Protein AF-A0AA88YT07-F1 (afdb_monomer_lite)

pLDDT: mean 89.61, std 7.89, range [38.16, 96.19]

Sequence (263 aa):
THQDIKTLNPKLTHQDIKILNPKLTHQDIKTLNPKLTHQDIKTLNPKQTHQDIKTLNPKLTHQDIKTVNPKQTHHDIKTLNPKQTHQDIKTLNPRLTHQDIKSLNPLLTHQDIKSPNPLLTHQDIKSLNPLLTHQDIKSLNPRLTHQDIKTLNPRLTHQDIKSLNPRLTHQDIKSLNPLLTHQDIKTLNPRLTHQDIKTLNPRLTHQDIKTLNPRLTHQDIKTLNPRLTHQDIKTLNLRLTHQDIKTLNPKLTHQDIKTLNPY

Organism: Pinctada imbricata (NCBI:txid66713)

Secondary structure (DSSP, 8-state):
----BS-B--EEEEEEEEEE--EEEE-SEEEE--EEEEEEEEEE--EEEE-SEEEE--EEEE-SEEEE--EEEE-S-SEE--EEEE-S-SEE--EEEE-S-SEE--EEEE-S-SEE--EEEE-S-S-B--EEEE-S-S-B--EEEE-SEEEE--EEEE-SBS-B--EEEEEEEEEE--EEEEEEES-B--EEEEEEES-B--EEEEEEES-B--EEEEEEES-B--EEEEEEES-B--EEEEEEES-B--EEEEEEES-B---

Radius of gyration: 19.68 Å; chains: 1; bounding box: 48×34×58 Å

Structure (mmCIF, N/CA/C/O backbone):
data_AF-A0AA88YT07-F1
#
_entry.id   AF-A0AA88YT07-F1
#
loop_
_atom_site.group_PDB
_atom_site.id
_atom_site.type_symbol
_atom_site.label_atom_id
_atom_site.label_alt_id
_atom_site.label_comp_id
_atom_site.label_asym_id
_atom_site.label_entity_id
_atom_site.label_seq_id
_atom_site.pdbx_PDB_ins_code
_atom_site.Cartn_x
_atom_site.Cartn_y
_atom_site.Cartn_z
_atom_site.occupancy
_atom_site.B_iso_or_equiv
_atom_site.auth_seq_id
_atom_site.auth_comp_id
_atom_site.auth_asym_id
_atom_site.auth_atom_id
_atom_site.pdbx_PDB_model_num
ATOM 1 N N . THR A 1 1 ? -12.103 19.548 29.734 1.00 38.16 1 THR A N 1
ATOM 2 C CA . THR A 1 1 ? -11.360 18.832 30.790 1.00 38.16 1 THR A CA 1
ATOM 3 C C . THR A 1 1 ? -10.326 17.955 30.107 1.00 38.16 1 THR A C 1
ATOM 5 O O . THR A 1 1 ? -10.707 16.967 29.494 1.00 38.16 1 THR A O 1
ATOM 8 N N . HIS A 1 2 ? -9.049 18.363 30.103 1.00 47.78 2 HIS A N 1
ATOM 9 C CA . HIS A 1 2 ? -7.954 17.553 29.546 1.00 47.78 2 HIS A CA 1
ATOM 10 C C . HIS A 1 2 ? -7.847 16.258 30.355 1.00 47.78 2 HIS A C 1
ATOM 12 O O . HIS A 1 2 ? -7.575 16.288 31.555 1.00 47.78 2 HIS A O 1
ATOM 18 N N . GLN A 1 3 ? -8.140 15.127 29.719 1.00 57.62 3 GLN A N 1
ATOM 19 C CA . GLN A 1 3 ? -7.876 13.813 30.287 1.00 57.62 3 GLN A CA 1
ATOM 20 C C . GLN A 1 3 ? -6.484 13.380 29.834 1.00 57.62 3 GLN A C 1
ATOM 22 O O . GLN A 1 3 ? -6.356 12.618 28.880 1.00 57.62 3 GLN A O 1
ATOM 27 N N . ASP A 1 4 ? -5.452 13.840 30.541 1.00 65.94 4 ASP A N 1
ATOM 28 C CA . ASP A 1 4 ? -4.104 13.286 30.408 1.00 65.94 4 ASP A CA 1
ATOM 29 C C . ASP A 1 4 ? -4.121 11.827 30.882 1.00 65.94 4 ASP A C 1
ATOM 31 O O . ASP A 1 4 ? -4.004 11.519 32.073 1.00 65.94 4 ASP A O 1
ATOM 35 N N . ILE A 1 5 ? -4.294 10.891 29.949 1.00 70.44 5 ILE A N 1
ATOM 36 C CA . ILE A 1 5 ? -4.318 9.460 30.252 1.00 70.44 5 ILE A CA 1
ATOM 37 C C . ILE A 1 5 ? -2.980 8.847 29.842 1.00 70.44 5 ILE A C 1
ATOM 39 O O . ILE A 1 5 ? -2.566 8.836 28.681 1.00 70.44 5 ILE A O 1
ATOM 43 N N . LYS A 1 6 ? -2.280 8.255 30.816 1.00 79.12 6 LYS A N 1
ATOM 44 C CA . LYS A 1 6 ? -0.971 7.632 30.570 1.00 79.12 6 LYS A CA 1
ATOM 45 C C . LYS A 1 6 ? -1.053 6.382 29.686 1.00 79.12 6 LYS A C 1
ATOM 47 O O . LYS A 1 6 ? -0.077 6.079 29.001 1.00 79.12 6 LYS A O 1
ATOM 52 N N . THR A 1 7 ? -2.145 5.617 29.685 1.00 84.38 7 THR A N 1
ATOM 53 C CA . THR A 1 7 ? -2.336 4.444 28.804 1.00 84.38 7 THR A CA 1
ATOM 54 C C . THR A 1 7 ? -3.819 4.078 28.701 1.00 84.38 7 THR A C 1
ATOM 56 O O . THR A 1 7 ? -4.505 4.082 29.717 1.00 84.38 7 THR A O 1
ATOM 59 N N . LEU A 1 8 ? -4.304 3.711 27.509 1.00 86.88 8 LEU A N 1
ATOM 60 C CA . LEU A 1 8 ? -5.679 3.240 27.290 1.00 86.88 8 LEU A CA 1
ATOM 61 C C . LEU A 1 8 ? -5.716 2.027 26.334 1.00 86.88 8 LEU A C 1
ATOM 63 O O . LEU A 1 8 ? -5.060 2.029 25.295 1.00 86.88 8 LEU A O 1
ATOM 67 N N . ASN A 1 9 ? -6.502 0.995 26.665 1.00 87.69 9 ASN A N 1
ATOM 68 C CA . ASN A 1 9 ? -6.583 -0.268 25.909 1.00 87.69 9 ASN A CA 1
ATOM 69 C C . ASN A 1 9 ? -8.048 -0.727 25.716 1.00 87.69 9 ASN A C 1
ATOM 71 O O . ASN A 1 9 ? -8.498 -1.641 26.411 1.00 87.69 9 ASN A O 1
ATOM 75 N N . PRO A 1 10 ? -8.828 -0.116 24.807 1.00 84.94 10 PRO A N 1
ATOM 76 C CA . PRO A 1 10 ? -10.218 -0.508 24.601 1.00 84.94 10 PRO A CA 1
ATOM 77 C C . PRO A 1 10 ? -10.309 -1.810 23.787 1.00 84.94 10 PRO A C 1
ATOM 79 O O . PRO A 1 10 ? -9.630 -1.974 22.768 1.00 84.94 10 PRO A O 1
ATOM 82 N N . LYS A 1 11 ? -11.181 -2.729 24.215 1.00 90.19 11 LYS A N 1
ATOM 83 C CA . LYS A 1 11 ? -11.467 -4.001 23.535 1.00 90.19 11 LYS A CA 1
ATOM 84 C C . LYS A 1 11 ? -12.962 -4.088 23.228 1.00 90.19 11 LYS A C 1
ATOM 86 O O . LYS A 1 11 ? -13.771 -3.952 24.136 1.00 90.19 11 LYS A O 1
ATOM 91 N N . LEU A 1 12 ? -13.315 -4.343 21.970 1.00 87.94 12 LEU A N 1
ATOM 92 C CA . LEU A 1 12 ? -14.691 -4.616 21.537 1.00 87.94 12 LEU A CA 1
ATOM 93 C C . LEU A 1 12 ? -14.728 -5.948 20.783 1.00 87.94 12 LEU A C 1
ATOM 95 O O . LEU A 1 12 ? -13.835 -6.254 19.985 1.00 87.94 12 LEU A O 1
ATOM 99 N N . THR A 1 13 ? -15.745 -6.758 21.055 1.00 89.12 13 THR A N 1
ATOM 100 C CA . THR A 1 13 ? -15.939 -8.075 20.439 1.00 89.12 13 THR A CA 1
ATOM 101 C C . THR A 1 13 ? -17.428 -8.298 20.223 1.00 89.12 13 THR A C 1
ATOM 103 O O . THR A 1 13 ? -18.215 -8.041 21.128 1.00 89.12 13 THR A O 1
ATOM 106 N N . HIS A 1 14 ? -17.798 -8.732 19.021 1.00 83.81 14 HIS A N 1
ATOM 107 C CA . HIS A 1 14 ? -19.182 -9.005 18.641 1.00 83.81 14 HIS A CA 1
ATOM 108 C C . HIS A 1 14 ? -19.254 -10.207 17.691 1.00 83.81 14 HIS A C 1
ATOM 110 O O . HIS A 1 14 ? -18.337 -10.394 16.888 1.00 83.81 14 HIS A O 1
ATOM 116 N N . GLN A 1 15 ? -20.361 -10.945 17.755 1.00 84.94 15 GLN A N 1
ATOM 117 C CA . GLN A 1 15 ? -20.750 -12.028 16.847 1.00 84.94 15 GLN A CA 1
ATOM 118 C C . GLN A 1 15 ? -22.154 -11.708 16.315 1.00 84.94 15 GLN A C 1
ATOM 120 O O . GLN A 1 15 ? -22.967 -11.185 17.078 1.00 84.94 15 GLN A O 1
ATOM 125 N N . ASP A 1 16 ? -22.393 -11.937 15.023 1.00 87.88 16 ASP A N 1
ATOM 126 C CA . ASP A 1 16 ? -23.697 -11.816 14.352 1.00 87.88 16 ASP A CA 1
ATOM 127 C C . ASP A 1 16 ? -24.410 -10.459 14.512 1.00 87.88 16 ASP A C 1
ATOM 129 O O . ASP A 1 16 ? -25.305 -10.274 15.340 1.00 87.88 16 ASP A O 1
ATOM 133 N N . ILE A 1 17 ? -24.068 -9.471 13.674 1.00 86.44 17 ILE A N 1
ATOM 134 C CA . ILE A 1 17 ? -24.741 -8.155 13.686 1.00 86.44 17 ILE A CA 1
ATOM 135 C C . ILE A 1 17 ? -25.068 -7.669 12.272 1.00 86.44 17 ILE A C 1
ATOM 137 O O . ILE A 1 17 ? -24.245 -7.650 11.358 1.00 86.44 17 ILE A O 1
ATOM 141 N N . LYS A 1 18 ? -26.278 -7.132 12.081 1.00 90.75 18 LYS A N 1
ATOM 142 C CA . LYS A 1 18 ? -26.672 -6.524 10.799 1.00 90.75 18 LYS A CA 1
ATOM 143 C C . LYS A 1 18 ? -25.891 -5.236 10.483 1.00 90.75 18 LYS A C 1
ATOM 145 O O . LYS A 1 18 ? -25.460 -5.049 9.348 1.00 90.75 18 LYS A O 1
ATOM 150 N N . ILE A 1 19 ? -25.730 -4.318 11.437 1.00 92.56 19 ILE A N 1
ATOM 151 C CA . ILE A 1 19 ? -24.986 -3.058 11.257 1.00 92.56 19 ILE A CA 1
ATOM 152 C C . ILE A 1 19 ? -24.246 -2.701 12.549 1.00 92.56 19 ILE A C 1
ATOM 154 O O . ILE A 1 19 ? -24.858 -2.694 13.612 1.00 92.56 19 ILE A O 1
ATOM 158 N N . LEU A 1 20 ? -22.967 -2.327 12.452 1.00 91.00 20 LEU A N 1
ATOM 159 C CA . LEU A 1 20 ? -22.172 -1.851 13.587 1.00 91.00 20 LEU A CA 1
ATOM 160 C C . LEU A 1 20 ? -21.341 -0.607 13.218 1.00 91.00 20 LEU A C 1
ATOM 162 O O . LEU A 1 20 ? -20.641 -0.591 12.205 1.00 91.00 20 LEU A O 1
ATOM 166 N N . ASN A 1 21 ? -21.390 0.433 14.061 1.00 91.56 21 ASN A N 1
ATOM 167 C CA . ASN A 1 21 ? -20.734 1.730 13.828 1.00 91.56 21 ASN A CA 1
ATOM 168 C C . ASN A 1 21 ? -19.990 2.227 15.090 1.00 91.56 21 ASN A C 1
ATOM 170 O O . ASN A 1 21 ? -20.463 3.149 15.758 1.00 91.56 21 ASN A O 1
ATOM 174 N N . PRO A 1 22 ? -18.842 1.635 15.466 1.00 88.50 22 PRO A N 1
ATOM 175 C CA . PRO A 1 22 ? -18.117 2.061 16.657 1.00 88.50 22 PRO A CA 1
ATOM 176 C C . PRO A 1 22 ? -17.395 3.393 16.402 1.00 88.50 22 PRO A C 1
ATOM 178 O O . PRO A 1 22 ? -16.798 3.601 15.340 1.00 88.50 22 PRO A O 1
ATOM 181 N N . LYS A 1 23 ? -17.413 4.287 17.395 1.00 90.94 23 LYS A N 1
ATOM 182 C CA . LYS A 1 23 ? -16.709 5.576 17.366 1.00 90.94 23 LYS A CA 1
ATOM 183 C C . LYS A 1 23 ? -15.757 5.672 18.554 1.00 90.94 23 LYS A C 1
ATOM 185 O O . LYS A 1 23 ? -16.181 5.493 19.689 1.00 90.94 23 LYS A O 1
ATOM 190 N N . LEU A 1 24 ? -14.489 5.980 18.287 1.00 87.62 24 LEU A N 1
ATOM 191 C CA . LEU A 1 24 ? -13.476 6.267 19.308 1.00 87.62 24 LEU A CA 1
ATOM 192 C C . LEU A 1 24 ? -12.867 7.647 19.053 1.00 87.62 24 LEU A C 1
ATOM 194 O O . LEU A 1 24 ? -12.568 8.004 17.908 1.00 87.62 24 LEU A O 1
ATOM 198 N N . THR A 1 25 ? -12.700 8.435 20.111 1.00 89.75 25 THR A N 1
ATOM 199 C CA . THR A 1 25 ? -12.088 9.768 20.058 1.00 89.75 25 THR A CA 1
ATOM 200 C C . THR A 1 25 ? -11.271 9.983 21.322 1.00 89.75 25 THR A C 1
ATOM 202 O O . THR A 1 25 ? -11.789 9.783 22.417 1.00 89.75 25 THR A O 1
ATOM 205 N N . HIS A 1 26 ? -10.000 10.351 21.158 1.00 85.94 26 HIS A N 1
ATOM 206 C CA . HIS A 1 26 ? -9.066 10.596 22.258 1.00 85.94 26 HIS A CA 1
ATOM 207 C C . HIS A 1 26 ? -8.147 11.778 21.931 1.00 85.94 26 HIS A C 1
ATOM 209 O O . HIS A 1 26 ? -7.823 11.988 20.759 1.00 85.94 26 HIS A O 1
ATOM 215 N N . GLN A 1 27 ? -7.711 12.482 22.973 1.00 85.88 27 GLN A N 1
ATOM 216 C CA . GLN A 1 27 ? -6.721 13.562 22.955 1.00 85.88 27 GLN A CA 1
ATOM 217 C C . GLN A 1 27 ? -5.656 13.245 24.013 1.00 85.88 27 GLN A C 1
ATOM 219 O O . GLN A 1 27 ? -5.998 12.620 25.018 1.00 85.88 27 GLN A O 1
ATOM 224 N N . ASP A 1 28 ? -4.401 13.616 23.760 1.00 89.62 28 ASP A N 1
ATOM 225 C CA . ASP A 1 28 ? -3.288 13.574 24.721 1.00 89.62 28 ASP A CA 1
ATOM 226 C C . ASP A 1 28 ? -3.082 12.222 25.434 1.00 89.62 28 ASP A C 1
ATOM 228 O O . ASP A 1 28 ? -3.343 12.051 26.627 1.00 89.62 28 ASP A O 1
ATOM 232 N N . ILE A 1 29 ? -2.572 11.215 24.712 1.00 88.81 29 ILE A N 1
ATOM 233 C CA . ILE A 1 29 ? -2.331 9.875 25.281 1.00 88.81 29 ILE A CA 1
ATOM 234 C C . ILE A 1 29 ? -0.884 9.439 25.066 1.00 88.81 29 ILE A C 1
ATOM 236 O O . ILE A 1 29 ? -0.355 9.419 23.955 1.00 88.81 29 ILE A O 1
ATOM 240 N N . LYS A 1 30 ? -0.223 8.928 26.108 1.00 91.44 30 LYS A N 1
ATOM 241 C CA . LYS A 1 30 ? 1.130 8.365 25.927 1.00 91.44 30 LYS A CA 1
ATOM 242 C C . LYS A 1 30 ? 1.111 7.043 25.138 1.00 91.44 30 LYS A C 1
ATOM 244 O O . LYS A 1 30 ? 1.968 6.840 24.278 1.00 91.44 30 LYS A O 1
ATOM 249 N N . THR A 1 31 ? 0.165 6.142 25.409 1.00 93.12 31 THR A N 1
ATOM 250 C CA . THR A 1 31 ? 0.020 4.869 24.671 1.00 93.12 31 THR A CA 1
ATOM 251 C C . THR A 1 31 ? -1.442 4.458 24.507 1.00 93.12 31 THR A C 1
ATOM 253 O O . THR A 1 31 ? -2.183 4.434 25.488 1.00 93.12 31 THR A O 1
ATOM 256 N N . LEU A 1 32 ? -1.840 4.058 23.297 1.00 92.62 32 LEU A N 1
ATOM 257 C CA . LEU A 1 32 ? -3.194 3.601 22.988 1.00 92.62 32 LEU A CA 1
ATOM 258 C C . LEU A 1 32 ? -3.182 2.334 22.115 1.00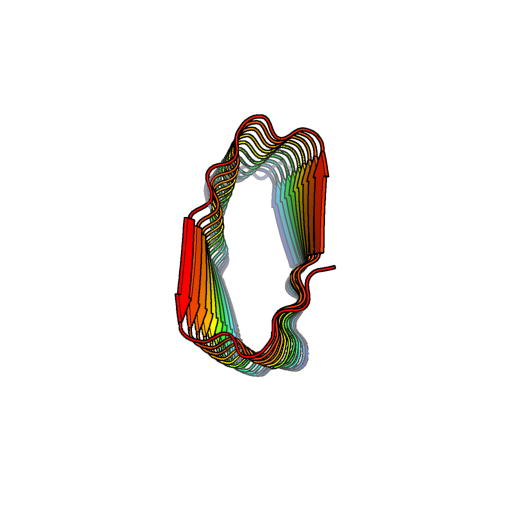 92.62 32 LEU A C 1
ATOM 260 O O . LEU A 1 32 ? -2.598 2.326 21.032 1.00 92.62 32 LEU A O 1
ATOM 264 N N . ASN A 1 33 ? -3.847 1.263 22.565 1.00 93.06 33 ASN A N 1
ATOM 265 C CA . ASN A 1 33 ? -3.902 -0.016 21.837 1.00 93.06 33 ASN A CA 1
ATOM 266 C C . ASN A 1 33 ? -5.349 -0.530 21.696 1.00 93.06 33 ASN A C 1
ATOM 268 O O . ASN A 1 33 ? -5.778 -1.392 22.468 1.00 93.06 33 ASN A O 1
ATOM 272 N N . PRO A 1 34 ? -6.136 -0.015 20.734 1.00 90.75 34 PRO A N 1
ATOM 273 C CA . PRO A 1 34 ? -7.497 -0.480 20.526 1.00 90.75 34 PRO A CA 1
ATOM 274 C C . PRO A 1 34 ? -7.502 -1.836 19.814 1.00 90.75 34 PRO A C 1
ATOM 276 O O . PRO A 1 34 ? -6.775 -2.043 18.839 1.00 90.75 34 PRO A O 1
ATOM 279 N N . LYS A 1 35 ? -8.361 -2.748 20.273 1.00 92.31 35 LYS A N 1
ATOM 280 C CA . LYS A 1 35 ? -8.599 -4.047 19.634 1.00 92.31 35 LYS A CA 1
ATOM 281 C C . LYS A 1 35 ? -10.076 -4.197 19.281 1.00 92.31 35 LYS A C 1
ATOM 283 O O . LYS A 1 35 ? -10.918 -4.213 20.177 1.00 92.31 35 LYS A O 1
ATOM 288 N N . LEU A 1 36 ? -10.375 -4.352 17.992 1.00 89.94 36 LEU A N 1
ATOM 289 C CA . LEU A 1 36 ? -11.715 -4.689 17.503 1.00 89.94 36 LEU A CA 1
ATOM 290 C C . LEU A 1 36 ? -11.688 -6.062 16.828 1.00 89.94 36 LEU A C 1
ATOM 292 O O . LEU A 1 36 ? -10.794 -6.353 16.027 1.00 89.94 36 LEU A O 1
ATOM 296 N N . THR A 1 37 ? -12.664 -6.905 17.151 1.00 92.38 37 THR A N 1
ATOM 297 C CA . THR A 1 37 ? -12.849 -8.215 16.516 1.00 92.38 37 THR A CA 1
ATOM 298 C C . THR A 1 37 ? -14.327 -8.435 16.226 1.00 92.38 37 THR A C 1
ATOM 300 O O . THR A 1 37 ? -15.159 -8.233 17.111 1.00 92.38 37 THR A O 1
ATOM 303 N N . HIS A 1 38 ? -14.640 -8.815 14.986 1.00 89.81 38 HIS A N 1
ATOM 304 C CA . HIS A 1 38 ? -16.010 -9.042 14.530 1.00 89.81 38 HIS A CA 1
ATOM 305 C C . HIS A 1 38 ? -16.096 -10.263 13.614 1.00 89.81 38 HIS A C 1
ATOM 307 O O . HIS A 1 38 ? -15.189 -10.477 12.805 1.00 89.81 38 HIS A O 1
ATOM 313 N N . GLN A 1 39 ? -17.210 -10.981 13.725 1.00 91.75 39 GLN A N 1
ATOM 314 C CA . GLN A 1 39 ? -17.613 -12.105 12.878 1.00 91.75 39 GLN A CA 1
ATOM 315 C C . GLN A 1 39 ? -19.044 -11.859 12.388 1.00 91.75 39 GLN A C 1
ATOM 317 O O . GLN A 1 39 ? -19.827 -11.234 13.111 1.00 91.75 39 GLN A O 1
ATOM 322 N N . ASP A 1 40 ? -19.344 -12.294 11.166 1.00 93.31 40 ASP A N 1
ATOM 323 C CA . ASP A 1 40 ? -20.699 -12.356 10.607 1.00 93.31 40 ASP A CA 1
ATOM 324 C C . ASP A 1 40 ? -21.456 -11.020 10.653 1.00 93.31 40 ASP A C 1
ATOM 326 O O . ASP A 1 40 ? -22.480 -10.830 11.319 1.00 93.31 40 ASP A O 1
ATOM 330 N N . ILE A 1 41 ? -20.924 -10.031 9.928 1.00 90.94 41 ILE A N 1
ATOM 331 C CA . ILE A 1 41 ? -21.488 -8.677 9.895 1.00 90.94 41 ILE A CA 1
ATOM 332 C C . ILE A 1 41 ? -21.988 -8.331 8.494 1.00 90.94 41 ILE A C 1
ATOM 334 O O . ILE A 1 41 ? -21.289 -8.485 7.494 1.00 90.94 41 ILE A O 1
ATOM 338 N N . LYS A 1 42 ? -23.180 -7.739 8.368 1.00 93.81 42 LYS A N 1
ATOM 339 C CA . LYS A 1 42 ? -23.600 -7.221 7.049 1.00 93.81 42 LYS A CA 1
ATOM 340 C C . LYS A 1 42 ? -22.910 -5.892 6.712 1.00 93.81 42 LYS A C 1
ATOM 342 O O . LYS A 1 42 ? -22.423 -5.733 5.593 1.00 93.81 42 LYS A O 1
ATOM 347 N N . THR A 1 43 ? -22.832 -4.951 7.652 1.00 94.88 43 THR A N 1
ATOM 348 C CA . THR A 1 43 ? -22.144 -3.664 7.441 1.00 94.88 43 THR A CA 1
ATOM 349 C C . THR A 1 43 ? -21.381 -3.202 8.681 1.00 94.88 43 THR A C 1
ATOM 351 O O . THR A 1 43 ? -21.956 -3.121 9.765 1.00 94.88 43 THR A O 1
ATOM 354 N N . LEU A 1 44 ? -20.116 -2.811 8.503 1.00 92.75 44 LEU A N 1
ATOM 355 C CA . LEU A 1 44 ? -1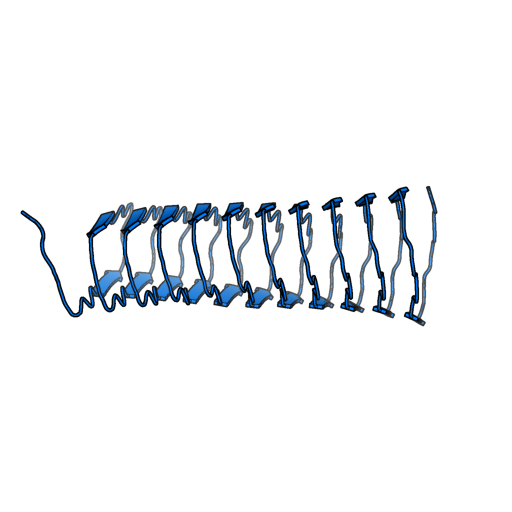9.245 -2.308 9.565 1.00 92.75 44 LEU A CA 1
ATOM 356 C C . LEU A 1 44 ? -18.546 -0.995 9.163 1.00 92.75 44 LEU A C 1
ATOM 358 O O . LEU A 1 44 ? -17.786 -0.967 8.193 1.00 92.75 44 LEU A O 1
ATOM 362 N N . ASN A 1 45 ? -18.755 0.084 9.931 1.00 93.25 45 ASN A N 1
ATOM 363 C CA . ASN A 1 45 ? -18.149 1.401 9.664 1.00 93.25 45 ASN A CA 1
ATOM 364 C C . ASN A 1 45 ? -17.475 2.001 10.917 1.00 93.25 45 ASN A C 1
ATOM 366 O O . ASN A 1 45 ? -18.027 2.903 11.553 1.00 93.25 45 ASN A O 1
ATOM 370 N N . PRO A 1 46 ? -16.287 1.517 11.318 1.00 90.31 46 PRO A N 1
ATOM 371 C CA . PRO A 1 46 ? -15.588 2.051 12.473 1.00 90.31 46 PRO A CA 1
ATOM 372 C C . PRO A 1 46 ? -15.000 3.424 12.146 1.00 90.31 46 PRO A C 1
ATOM 374 O O . PRO A 1 46 ? -14.392 3.625 11.091 1.00 90.31 46 PRO A O 1
ATOM 377 N N . LYS A 1 47 ? -15.148 4.363 13.083 1.00 92.69 47 LYS A N 1
ATOM 378 C CA . LYS A 1 47 ? -14.532 5.688 13.014 1.00 92.69 47 LYS A CA 1
ATOM 379 C C . LYS A 1 47 ? -13.594 5.892 14.196 1.00 92.69 47 LYS A C 1
ATOM 381 O O . LYS A 1 47 ? -14.007 5.778 15.348 1.00 92.69 47 LYS A O 1
ATOM 386 N N . GLN A 1 48 ? -12.343 6.223 13.905 1.00 90.94 48 GLN A N 1
ATOM 387 C CA . GLN A 1 48 ? -11.325 6.486 14.919 1.00 90.94 48 GLN A CA 1
ATOM 388 C C . GLN A 1 48 ? -10.646 7.825 14.649 1.00 90.94 48 GLN A C 1
ATOM 390 O O . GLN A 1 48 ? -10.262 8.120 13.514 1.00 90.94 48 GLN A O 1
ATOM 395 N N . THR A 1 49 ? -10.524 8.639 15.693 1.00 92.94 49 THR A N 1
ATOM 396 C CA . THR A 1 49 ? -9.841 9.932 15.637 1.00 92.94 49 THR A CA 1
ATOM 397 C C . THR A 1 49 ? -8.947 10.083 16.856 1.00 92.94 49 THR A C 1
ATOM 399 O O . THR A 1 49 ? -9.397 9.861 17.982 1.00 92.94 49 THR A O 1
ATOM 402 N N . HIS A 1 50 ? -7.682 10.422 16.620 1.00 91.44 50 HIS A N 1
ATOM 403 C CA . HIS A 1 50 ? -6.681 10.569 17.670 1.00 91.44 50 HIS A CA 1
ATOM 404 C C . HIS A 1 50 ? -5.782 11.772 17.395 1.00 91.44 50 HIS A C 1
ATOM 406 O O . HIS A 1 50 ? -5.436 12.020 16.238 1.00 91.44 50 HIS A O 1
ATOM 412 N N . GLN A 1 51 ? -5.394 12.458 18.463 1.00 91.75 51 GLN A N 1
ATOM 413 C CA . GLN A 1 51 ? -4.451 13.575 18.462 1.00 91.75 51 GLN A CA 1
ATOM 414 C C . GLN A 1 51 ? -3.440 13.366 19.590 1.00 91.75 51 GLN A C 1
ATOM 416 O O . GLN A 1 51 ? -3.778 12.726 20.592 1.00 91.75 51 GLN A O 1
ATOM 421 N N . ASP A 1 52 ? -2.216 13.851 19.394 1.00 92.81 52 ASP A N 1
ATOM 422 C CA . ASP A 1 52 ? -1.185 13.939 20.433 1.00 92.81 52 ASP A CA 1
ATOM 423 C C . ASP A 1 52 ? -0.884 12.597 21.116 1.00 92.81 52 ASP A C 1
ATOM 425 O O . ASP A 1 52 ? -0.850 12.454 22.344 1.00 92.81 52 ASP A O 1
ATOM 429 N N . ILE A 1 53 ? -0.674 11.555 20.299 1.00 92.00 53 ILE A N 1
ATOM 430 C CA . ILE A 1 53 ? -0.379 10.207 20.799 1.00 92.00 53 ILE A CA 1
ATOM 431 C C . ILE A 1 53 ? 1.094 9.865 20.603 1.00 92.00 53 ILE A C 1
ATOM 433 O O . ILE A 1 53 ? 1.602 9.773 19.485 1.00 92.00 53 ILE A O 1
ATOM 437 N N . LYS A 1 54 ? 1.803 9.511 21.678 1.00 93.75 54 LYS A N 1
ATOM 438 C CA . LYS A 1 54 ? 3.190 9.039 21.518 1.00 93.75 54 LYS A CA 1
ATOM 439 C C . LYS A 1 54 ? 3.252 7.667 20.830 1.00 93.75 54 LYS A C 1
ATOM 441 O O . LYS A 1 54 ? 4.133 7.442 20.004 1.00 93.75 54 LYS A O 1
ATOM 446 N N . THR A 1 55 ? 2.365 6.735 21.176 1.00 95.06 55 THR A N 1
ATOM 447 C CA . THR A 1 55 ? 2.317 5.400 20.549 1.00 95.06 55 THR A CA 1
ATOM 448 C C . THR A 1 55 ? 0.885 4.919 20.341 1.00 95.06 55 THR A C 1
ATOM 450 O O . THR A 1 55 ? 0.118 4.846 21.300 1.00 95.06 55 THR A O 1
ATOM 453 N N . LEU A 1 56 ? 0.549 4.524 19.113 1.00 94.25 56 LEU A N 1
ATOM 454 C CA . LEU A 1 56 ? -0.764 3.997 18.743 1.00 94.25 56 LEU A CA 1
ATOM 455 C C . LEU A 1 56 ? -0.625 2.685 17.952 1.00 94.25 56 LEU A C 1
ATOM 457 O O . LEU A 1 56 ? 0.012 2.653 16.901 1.00 94.25 56 LEU A O 1
ATOM 461 N N . ASN A 1 57 ? -1.228 1.597 18.440 1.00 94.69 57 ASN A N 1
ATOM 462 C CA . ASN A 1 57 ? -1.163 0.278 17.790 1.00 94.69 57 ASN A CA 1
ATOM 463 C C . ASN A 1 57 ? -2.562 -0.350 17.644 1.00 94.69 57 ASN A C 1
ATOM 465 O O . ASN A 1 57 ? -2.914 -1.264 18.395 1.00 94.69 57 ASN A O 1
ATOM 469 N N . PRO A 1 58 ? -3.402 0.133 16.712 1.00 92.38 58 PRO A N 1
ATOM 470 C CA . PRO A 1 58 ? -4.731 -0.420 16.525 1.00 92.38 58 PRO A CA 1
ATOM 471 C C . PRO A 1 58 ? -4.640 -1.805 15.888 1.00 92.38 58 PRO A C 1
ATOM 473 O O . PRO A 1 58 ? -3.924 -2.003 14.905 1.00 92.38 58 PRO A O 1
ATOM 476 N N . LYS A 1 59 ? -5.398 -2.758 16.431 1.00 93.12 59 LYS A N 1
ATOM 477 C CA . LYS A 1 59 ? -5.573 -4.090 15.854 1.00 93.12 59 LYS A CA 1
ATOM 478 C C . LYS A 1 59 ? -7.031 -4.299 15.464 1.00 93.12 59 LYS A C 1
ATOM 480 O O . LYS A 1 59 ? -7.909 -4.282 16.325 1.00 93.12 59 LYS A O 1
ATOM 485 N N . LEU A 1 60 ? -7.268 -4.528 14.178 1.00 90.81 60 LEU A N 1
ATOM 486 C CA . LEU A 1 60 ? -8.587 -4.817 13.623 1.00 90.81 60 LEU A CA 1
ATOM 487 C C . LEU A 1 60 ? -8.588 -6.206 12.986 1.00 90.81 60 LEU A C 1
ATOM 489 O O . LEU A 1 60 ? -7.698 -6.536 12.202 1.00 90.81 60 LEU A O 1
ATOM 493 N N . THR A 1 61 ? -9.578 -7.021 13.335 1.00 93.12 61 THR A N 1
ATOM 494 C CA . THR A 1 61 ? -9.766 -8.352 12.752 1.00 93.12 61 THR A CA 1
ATOM 495 C C . THR A 1 61 ? -11.231 -8.550 12.394 1.00 93.12 61 THR A C 1
ATOM 497 O O . THR A 1 61 ? -12.114 -8.292 13.215 1.00 93.12 61 THR A O 1
ATOM 500 N N . HIS A 1 62 ? -11.470 -8.979 11.159 1.00 91.69 62 HIS A N 1
ATOM 501 C CA . HIS A 1 62 ? -12.797 -9.103 10.571 1.00 91.69 62 HIS A CA 1
ATOM 502 C C . HIS A 1 62 ? -12.906 -10.401 9.773 1.00 91.69 62 HIS A C 1
ATOM 504 O O . HIS A 1 62 ? -12.018 -10.680 8.966 1.00 91.69 62 HIS A O 1
ATOM 510 N N . GLN A 1 63 ? -14.000 -11.127 9.974 1.00 92.94 63 GLN A N 1
ATOM 511 C CA . GLN A 1 63 ? -14.367 -12.329 9.223 1.00 92.94 63 GLN A CA 1
ATOM 512 C C . GLN A 1 63 ? -15.817 -12.209 8.756 1.00 92.94 63 GLN A C 1
ATOM 514 O O . GLN A 1 63 ? -16.625 -11.582 9.449 1.00 92.94 63 GLN A O 1
ATOM 519 N N . ASP A 1 64 ? -16.111 -12.752 7.576 1.00 93.94 64 ASP A N 1
ATOM 520 C CA . ASP A 1 64 ? -17.469 -12.905 7.046 1.00 93.94 64 ASP A CA 1
ATOM 521 C C . ASP A 1 64 ? -18.280 -11.600 7.036 1.00 93.94 64 ASP A C 1
ATOM 523 O O . ASP A 1 64 ? -19.435 -11.519 7.465 1.00 93.94 64 ASP A O 1
ATOM 527 N N . ILE A 1 65 ? -17.657 -10.516 6.549 1.00 91.88 65 ILE A N 1
ATOM 528 C CA . ILE A 1 65 ? -18.313 -9.205 6.457 1.00 91.88 65 ILE A CA 1
ATOM 529 C C . ILE A 1 65 ? -18.628 -8.835 5.014 1.00 91.88 65 ILE A C 1
ATOM 531 O O . ILE A 1 65 ? -17.752 -8.704 4.161 1.00 91.88 65 ILE A O 1
ATOM 535 N N . LYS A 1 66 ? -19.890 -8.506 4.731 1.00 93.94 66 LYS A N 1
ATOM 536 C CA . LYS A 1 66 ? -20.270 -8.061 3.381 1.00 93.94 66 LYS A CA 1
ATOM 537 C C . LYS A 1 66 ? -19.649 -6.703 3.019 1.00 93.94 66 LYS A C 1
ATOM 539 O O . LYS A 1 66 ? -19.157 -6.539 1.903 1.00 93.94 66 LYS A O 1
ATOM 544 N N . THR A 1 67 ? -19.660 -5.735 3.934 1.00 94.88 67 THR A N 1
ATOM 545 C CA . THR A 1 67 ? -19.107 -4.394 3.686 1.00 94.88 67 THR A CA 1
ATOM 546 C C . THR A 1 67 ? -18.358 -3.847 4.899 1.00 94.88 67 THR A C 1
ATOM 548 O O . THR A 1 67 ? -18.934 -3.737 5.982 1.00 94.88 67 THR A O 1
ATOM 551 N N . VAL A 1 68 ? -17.112 -3.411 4.691 1.00 92.88 68 VAL A N 1
ATOM 552 C CA . VAL A 1 68 ? -16.265 -2.770 5.711 1.00 92.88 68 VAL A CA 1
ATOM 553 C C . VAL A 1 68 ? -15.731 -1.429 5.195 1.00 92.88 68 VAL A C 1
ATOM 555 O O . VAL A 1 68 ? -15.037 -1.388 4.180 1.00 92.88 68 VAL A O 1
ATOM 558 N N . ASN A 1 69 ? -16.020 -0.329 5.898 1.00 93.62 69 ASN A N 1
ATOM 559 C CA . ASN A 1 69 ? -15.551 1.019 5.531 1.00 93.62 69 ASN A CA 1
ATOM 560 C C . ASN A 1 69 ? -14.938 1.758 6.739 1.00 93.62 69 ASN A C 1
ATOM 562 O O . ASN A 1 69 ? -15.552 2.680 7.285 1.00 93.62 69 ASN A O 1
ATOM 566 N N . PRO A 1 70 ? -13.745 1.360 7.208 1.00 91.19 70 PRO A N 1
ATOM 567 C CA . PRO A 1 70 ? -13.104 2.018 8.330 1.00 91.19 70 PRO A CA 1
ATOM 568 C C . PRO A 1 70 ? -12.619 3.406 7.912 1.00 91.19 70 PRO A C 1
ATOM 570 O O . PRO A 1 70 ? -12.019 3.581 6.849 1.00 91.19 70 PRO A O 1
ATOM 573 N N . LYS A 1 71 ? -12.845 4.393 8.778 1.00 93.38 71 LYS A N 1
ATOM 574 C CA . LYS A 1 71 ? -12.289 5.738 8.634 1.00 93.38 71 LYS A CA 1
ATOM 575 C C . LYS A 1 71 ? -11.415 6.047 9.839 1.00 93.38 71 LYS A C 1
ATOM 577 O O . LYS A 1 71 ? -11.919 6.147 10.958 1.00 93.38 71 LYS A O 1
ATOM 582 N N . GLN A 1 72 ? -10.120 6.213 9.602 1.00 91.62 72 GLN A N 1
ATOM 583 C CA . GLN A 1 72 ? -9.166 6.562 10.650 1.00 91.62 72 GLN A CA 1
ATOM 584 C C . GLN A 1 72 ? -8.465 7.871 10.299 1.00 91.62 72 GLN A C 1
ATOM 586 O O . GLN A 1 72 ? -8.055 8.092 9.155 1.00 91.62 72 GLN A O 1
ATOM 591 N N . THR A 1 73 ? -8.364 8.745 11.292 1.00 93.88 73 THR A N 1
ATOM 592 C CA . THR A 1 73 ? -7.671 10.025 11.184 1.00 93.88 73 THR A CA 1
ATOM 593 C C . THR A 1 73 ? -6.783 10.205 12.401 1.00 93.88 73 THR A C 1
ATOM 595 O O . THR A 1 73 ? -7.242 10.031 13.533 1.00 93.88 73 THR A O 1
ATOM 598 N N . HIS A 1 74 ? -5.517 10.519 12.161 1.00 93.19 74 HIS A N 1
ATOM 599 C CA . HIS A 1 74 ? -4.522 10.666 13.209 1.00 93.19 74 HIS A CA 1
ATOM 600 C C . HIS A 1 74 ? -3.646 11.894 12.958 1.00 93.19 74 HIS A C 1
ATOM 602 O O . HIS A 1 74 ? -3.204 12.095 11.825 1.00 93.19 74 HIS A O 1
ATOM 608 N N . HIS A 1 75 ? -3.372 12.644 14.022 1.00 92.31 75 HIS A N 1
ATOM 609 C CA . HIS A 1 75 ? -2.476 13.802 14.031 1.00 92.31 75 HIS A CA 1
ATOM 610 C C . HIS A 1 75 ? -1.441 13.647 15.147 1.00 92.31 75 HIS A C 1
ATOM 612 O O . HIS A 1 75 ? -1.737 13.012 16.165 1.00 92.31 75 HIS A O 1
ATOM 618 N N . ASP A 1 76 ? -0.242 14.184 14.930 1.00 94.25 76 ASP A N 1
ATOM 619 C CA . ASP A 1 76 ? 0.814 14.304 15.943 1.00 94.25 76 ASP A CA 1
ATOM 620 C C . ASP A 1 76 ? 1.175 12.974 16.620 1.00 94.25 76 ASP A C 1
ATOM 622 O O . ASP A 1 76 ? 1.357 12.857 17.836 1.00 94.25 76 ASP A O 1
ATOM 626 N N . ILE A 1 77 ? 1.276 11.915 15.807 1.00 93.69 77 ILE A N 1
ATOM 627 C CA . ILE A 1 77 ? 1.599 10.576 16.302 1.00 93.69 77 ILE A CA 1
ATOM 628 C C . ILE A 1 77 ? 3.088 10.294 16.150 1.00 93.69 77 ILE A C 1
ATOM 630 O O . ILE A 1 77 ? 3.611 10.149 15.046 1.00 93.69 77 ILE A O 1
ATOM 634 N N . LYS A 1 78 ? 3.802 10.070 17.256 1.00 95.12 78 LYS A N 1
ATOM 635 C CA . LYS A 1 78 ? 5.230 9.716 17.153 1.00 95.12 78 LYS A CA 1
ATOM 636 C C . LYS A 1 78 ? 5.437 8.328 16.531 1.00 95.12 78 LYS A C 1
ATOM 638 O O . LYS A 1 78 ? 6.339 8.152 15.711 1.00 95.12 78 LYS A O 1
ATOM 643 N N . THR A 1 79 ? 4.621 7.350 16.913 1.00 96.19 79 THR A N 1
ATOM 644 C CA . THR A 1 79 ? 4.700 5.984 16.384 1.00 96.19 79 THR A CA 1
ATOM 645 C C . THR A 1 79 ? 3.307 5.407 16.172 1.00 96.19 79 THR A C 1
ATOM 647 O O . THR A 1 79 ? 2.541 5.283 17.128 1.00 96.19 79 THR A O 1
ATOM 650 N N . LEU A 1 80 ? 3.009 4.992 14.940 1.00 94.88 80 LEU A N 1
ATOM 651 C CA . LEU A 1 80 ? 1.747 4.359 14.566 1.00 94.88 80 LEU A CA 1
ATOM 652 C C . LEU A 1 80 ? 2.001 3.022 13.855 1.00 94.88 80 LEU A C 1
ATOM 654 O O . LEU A 1 80 ? 2.616 2.985 12.791 1.00 94.88 80 LEU A O 1
ATOM 658 N N . ASN A 1 81 ? 1.517 1.916 14.428 1.00 95.69 81 ASN A N 1
ATOM 659 C CA . ASN A 1 81 ? 1.687 0.572 13.855 1.00 95.69 81 ASN A CA 1
ATOM 660 C C . ASN A 1 81 ? 0.345 -0.176 13.777 1.00 95.69 81 ASN A C 1
ATOM 662 O O . ASN A 1 81 ? 0.081 -1.077 14.583 1.00 95.69 81 ASN A O 1
ATOM 666 N N . PRO A 1 82 ? -0.546 0.202 12.846 1.00 93.12 82 PRO A N 1
ATOM 667 C CA . PRO A 1 82 ? -1.832 -0.447 12.699 1.00 93.12 82 PRO A CA 1
ATOM 668 C C . PRO A 1 82 ? -1.644 -1.852 12.129 1.00 93.12 82 PRO A C 1
ATOM 670 O O . PRO A 1 82 ? -0.832 -2.072 11.230 1.00 93.12 82 PRO A O 1
ATOM 673 N N . LYS A 1 83 ? -2.423 -2.801 12.643 1.00 94.38 83 LYS A N 1
ATOM 674 C CA . LYS A 1 83 ? -2.509 -4.168 12.132 1.00 94.38 83 LYS A CA 1
ATOM 675 C C . LYS A 1 83 ? -3.953 -4.463 11.759 1.00 94.38 83 LYS A C 1
ATOM 677 O O . LYS A 1 83 ? -4.821 -4.427 12.631 1.00 94.38 83 LYS A O 1
ATOM 682 N N . GLN A 1 84 ? -4.213 -4.748 10.489 1.00 91.56 84 GLN A N 1
ATOM 683 C CA . GLN A 1 84 ? -5.551 -5.109 10.022 1.00 91.56 84 GLN A CA 1
ATOM 684 C C . GLN A 1 84 ? -5.513 -6.452 9.301 1.00 91.56 84 GLN A C 1
ATOM 686 O O . GLN A 1 84 ? -4.649 -6.694 8.458 1.00 91.56 84 GLN A O 1
ATOM 691 N N . THR A 1 85 ? -6.468 -7.311 9.640 1.00 93.56 85 THR A N 1
ATOM 692 C CA . THR A 1 85 ? -6.652 -8.620 9.014 1.00 93.56 85 THR A CA 1
ATOM 693 C C . THR A 1 85 ? -8.114 -8.787 8.638 1.00 93.56 85 THR A C 1
ATOM 695 O O . THR A 1 85 ? -9.002 -8.532 9.455 1.00 93.56 85 THR A O 1
ATOM 698 N N . HIS A 1 86 ? -8.351 -9.193 7.398 1.00 92.81 86 HIS A N 1
ATOM 699 C CA . HIS A 1 86 ? -9.680 -9.336 6.826 1.00 92.81 86 HIS A CA 1
ATOM 700 C C . HIS A 1 86 ? -9.769 -10.635 6.025 1.00 92.81 86 HIS A C 1
ATOM 702 O O . HIS A 1 8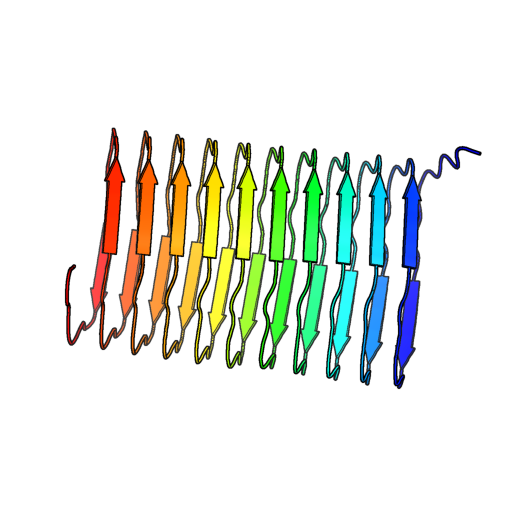6 ? -8.901 -10.876 5.185 1.00 92.81 86 HIS A O 1
ATOM 708 N N . GLN A 1 87 ? -10.827 -11.404 6.261 1.00 93.69 87 GLN A N 1
ATOM 709 C CA . GLN A 1 87 ? -11.164 -12.629 5.529 1.00 93.69 87 GLN A CA 1
ATOM 710 C C . GLN A 1 87 ? -12.615 -12.561 5.049 1.00 93.69 87 GLN A C 1
ATOM 712 O O . GLN A 1 87 ? -13.450 -11.940 5.715 1.00 93.69 87 GLN A O 1
ATOM 717 N N . ASP A 1 88 ? -12.883 -13.139 3.878 1.00 94.25 88 ASP A N 1
ATOM 718 C CA . ASP A 1 88 ? -14.228 -13.310 3.310 1.00 94.25 88 ASP A CA 1
ATOM 719 C C . ASP A 1 88 ? -15.035 -12.008 3.198 1.00 94.25 88 ASP A C 1
ATOM 721 O O . ASP A 1 88 ? -16.242 -11.924 3.445 1.00 94.25 88 ASP A O 1
ATOM 725 N N . ILE A 1 89 ? -14.345 -10.933 2.802 1.00 92.75 89 ILE A N 1
ATOM 726 C CA . ILE A 1 89 ? -14.946 -9.606 2.687 1.00 92.75 89 ILE A CA 1
ATOM 727 C C . ILE A 1 89 ? -15.380 -9.325 1.252 1.00 92.75 89 ILE A C 1
ATOM 729 O O . ILE A 1 89 ? -14.568 -9.218 0.334 1.00 92.75 89 ILE A O 1
ATOM 733 N N . LYS A 1 90 ? -16.664 -9.051 1.024 1.00 93.81 90 LYS A N 1
ATOM 734 C CA . LYS A 1 90 ? -17.103 -8.690 -0.336 1.00 93.81 90 LYS A CA 1
ATOM 735 C C . LYS A 1 90 ? -16.579 -7.310 -0.760 1.00 93.81 90 LYS A C 1
ATOM 737 O O . LYS A 1 90 ? -16.083 -7.158 -1.877 1.00 93.81 90 LYS A O 1
ATOM 742 N N . THR A 1 91 ? -16.671 -6.316 0.118 1.00 94.25 91 THR A N 1
ATOM 743 C CA . THR A 1 91 ? -16.245 -4.942 -0.178 1.00 94.25 91 THR A CA 1
ATOM 744 C C . THR A 1 91 ? -15.490 -4.333 0.999 1.00 94.25 91 THR A C 1
ATOM 746 O O . THR A 1 91 ? -16.009 -4.294 2.115 1.00 94.25 91 THR A O 1
ATOM 749 N N . LEU A 1 92 ? -14.295 -3.796 0.733 1.00 92.69 92 LEU A N 1
ATOM 750 C CA . LEU A 1 92 ? -13.440 -3.155 1.733 1.00 92.69 92 LEU A CA 1
ATOM 751 C C . LEU A 1 92 ? -12.932 -1.795 1.224 1.00 92.69 92 LEU A C 1
ATOM 753 O O . LEU A 1 92 ? -12.104 -1.749 0.315 1.00 92.69 92 LEU A O 1
ATOM 757 N N . ASN A 1 93 ? -13.388 -0.693 1.828 1.00 93.75 93 ASN A N 1
ATOM 758 C CA . ASN A 1 93 ? -12.996 0.670 1.431 1.00 93.75 93 ASN A CA 1
ATOM 759 C C . ASN A 1 93 ? -12.442 1.478 2.618 1.00 93.75 93 ASN A C 1
ATOM 761 O O . ASN A 1 93 ? -13.108 2.391 3.118 1.00 93.75 93 ASN A O 1
ATOM 765 N N . PRO A 1 94 ? -11.241 1.152 3.122 1.00 91.00 94 PRO A N 1
ATOM 766 C CA . PRO A 1 94 ? -10.633 1.908 4.199 1.00 91.00 94 PRO A CA 1
ATOM 767 C C . PRO A 1 94 ? -10.226 3.295 3.706 1.00 91.00 94 PRO A C 1
ATOM 769 O O . PRO A 1 94 ? -9.668 3.446 2.616 1.00 91.00 94 PRO A O 1
ATOM 772 N N . ARG A 1 95 ? -10.471 4.304 4.543 1.00 93.12 95 ARG A N 1
ATOM 773 C CA . ARG A 1 95 ? -9.957 5.658 4.354 1.00 93.12 95 ARG A CA 1
ATOM 774 C C . ARG A 1 95 ? -9.075 6.037 5.529 1.00 93.12 95 ARG A C 1
ATOM 776 O O . ARG A 1 95 ? -9.567 6.190 6.648 1.00 93.12 95 ARG A O 1
ATOM 783 N N . LEU A 1 96 ? -7.791 6.216 5.250 1.00 91.62 96 LEU A N 1
ATOM 784 C CA . LEU A 1 96 ? -6.787 6.545 6.252 1.00 91.62 96 LEU A CA 1
ATOM 785 C C . LEU A 1 96 ? -6.156 7.898 5.938 1.00 91.62 96 LEU A C 1
ATOM 787 O O . LEU A 1 96 ? -5.720 8.143 4.811 1.00 91.62 96 LEU A O 1
ATOM 791 N N . THR A 1 97 ? -6.110 8.772 6.938 1.00 93.56 97 THR A N 1
ATOM 792 C CA . THR A 1 97 ? -5.471 10.087 6.833 1.00 93.56 97 THR A CA 1
ATOM 793 C C . THR A 1 97 ? -4.573 10.311 8.037 1.00 93.56 97 THR A C 1
ATOM 795 O O . THR A 1 97 ? -5.008 10.144 9.176 1.00 93.56 97 THR A O 1
ATOM 798 N N . HIS A 1 98 ? -3.321 10.657 7.768 1.00 92.50 98 HIS A N 1
ATOM 799 C CA . HIS A 1 98 ? -2.288 10.816 8.780 1.00 92.50 98 HIS A CA 1
ATOM 800 C C . HIS A 1 98 ? -1.491 12.091 8.525 1.00 92.50 98 HIS A C 1
ATOM 802 O O . HIS A 1 98 ? -1.111 12.336 7.378 1.00 92.50 98 HIS A O 1
ATOM 808 N N . GLN A 1 99 ? -1.210 12.838 9.587 1.00 91.56 99 GLN A N 1
ATOM 809 C CA . GLN A 1 99 ? -0.353 14.024 9.571 1.00 91.56 99 GLN A CA 1
ATOM 810 C C . GLN A 1 99 ? 0.677 13.944 10.701 1.00 91.56 99 GLN A C 1
ATOM 812 O O . GLN A 1 99 ? 0.415 13.305 11.727 1.00 91.56 99 GLN A O 1
ATOM 817 N N . ASP A 1 100 ? 1.845 14.546 10.477 1.00 93.62 100 ASP A N 1
ATOM 818 C CA . ASP A 1 100 ? 2.908 14.737 11.471 1.00 93.62 100 ASP A CA 1
ATOM 819 C C . ASP A 1 100 ? 3.361 13.444 12.163 1.00 93.62 100 ASP A C 1
ATOM 821 O O . ASP A 1 100 ? 3.569 13.364 13.379 1.00 93.62 100 ASP A O 1
ATOM 825 N N . ILE A 1 101 ? 3.525 12.379 11.368 1.00 93.19 101 ILE A N 1
ATOM 826 C CA . ILE A 1 101 ? 3.915 11.068 11.890 1.00 93.19 101 ILE A CA 1
ATOM 827 C C . ILE A 1 101 ? 5.413 10.824 11.747 1.00 93.19 101 ILE A C 1
ATOM 829 O O . ILE A 1 101 ? 5.963 10.667 10.658 1.00 93.19 101 ILE A O 1
ATOM 833 N N . LYS A 1 102 ? 6.102 10.634 12.875 1.00 95.50 102 LYS A N 1
ATOM 834 C CA . LYS A 1 102 ? 7.538 10.312 12.840 1.00 95.50 102 LYS A CA 1
ATOM 835 C C . LYS A 1 102 ? 7.817 8.898 12.307 1.00 95.50 102 LYS A C 1
ATOM 837 O O . LYS A 1 102 ? 8.848 8.681 11.668 1.00 95.50 102 LYS A O 1
ATOM 842 N N . SER A 1 103 ? 6.958 7.925 12.600 1.00 96.06 103 SER A N 1
ATOM 843 C CA . SER A 1 103 ? 7.115 6.539 12.146 1.00 96.06 103 SER A CA 1
ATOM 844 C C . SER A 1 103 ? 5.763 5.860 11.960 1.00 96.06 103 SER A C 1
ATOM 846 O O . SER A 1 103 ? 4.989 5.756 12.915 1.00 96.06 103 SER A O 1
ATOM 848 N N . LEU A 1 104 ? 5.505 5.374 10.746 1.00 94.56 104 LEU A N 1
ATOM 849 C CA . LEU A 1 104 ? 4.286 4.661 10.380 1.00 94.56 104 LEU A CA 1
ATOM 850 C C . LEU A 1 104 ? 4.621 3.311 9.737 1.00 94.56 104 LEU A C 1
ATOM 852 O O . LEU A 1 104 ? 5.200 3.260 8.652 1.00 94.56 104 LEU A O 1
ATOM 856 N N . ASN A 1 105 ? 4.231 2.214 10.389 1.00 95.44 105 ASN A N 1
ATOM 857 C CA . ASN A 1 105 ? 4.495 0.851 9.908 1.00 95.44 105 ASN A CA 1
ATOM 858 C C . ASN A 1 105 ? 3.200 0.022 9.896 1.00 95.44 105 ASN A C 1
ATOM 860 O O . ASN A 1 105 ? 2.973 -0.795 10.793 1.00 95.44 105 ASN A O 1
ATOM 864 N N . PRO A 1 106 ? 2.301 0.266 8.927 1.00 92.56 106 PRO A N 1
ATOM 865 C CA . PRO A 1 106 ? 1.057 -0.470 8.824 1.00 92.56 106 PRO A CA 1
ATOM 866 C C . PRO A 1 106 ? 1.315 -1.884 8.299 1.00 92.56 106 PRO A C 1
ATOM 868 O O . PRO A 1 106 ? 2.086 -2.078 7.359 1.00 92.56 106 PRO A O 1
ATOM 871 N N . LEU A 1 107 ? 0.629 -2.858 8.891 1.00 94.25 107 LEU A N 1
ATOM 872 C CA . LEU A 1 107 ? 0.586 -4.243 8.439 1.00 94.25 107 LEU A CA 1
ATOM 873 C C . LEU A 1 107 ? -0.849 -4.596 8.055 1.00 94.25 107 LEU A C 1
ATOM 875 O O . LEU A 1 107 ? -1.741 -4.561 8.906 1.00 94.25 107 LEU A O 1
ATOM 879 N N . LEU A 1 108 ? -1.060 -4.949 6.791 1.00 92.00 108 LEU A N 1
ATOM 880 C CA . LEU A 1 108 ? -2.374 -5.281 6.254 1.00 92.00 108 LEU A CA 1
ATOM 881 C C . LEU A 1 108 ? -2.335 -6.652 5.578 1.00 92.00 108 LEU A C 1
ATOM 883 O O . LEU A 1 108 ? -1.511 -6.892 4.693 1.00 92.00 108 LEU A O 1
ATOM 887 N N . THR A 1 109 ? -3.251 -7.530 5.980 1.00 93.44 109 THR A N 1
ATOM 888 C CA . THR A 1 109 ? -3.425 -8.860 5.389 1.00 93.44 109 THR A CA 1
ATOM 889 C C . THR A 1 109 ? -4.879 -9.053 4.987 1.00 93.44 109 THR A C 1
ATOM 891 O O . THR A 1 109 ? -5.792 -8.836 5.787 1.00 93.44 109 THR A O 1
ATOM 894 N N . HIS A 1 110 ? -5.086 -9.462 3.742 1.00 92.38 110 HIS A N 1
ATOM 895 C CA . HIS A 1 110 ? -6.403 -9.628 3.150 1.00 92.38 110 HIS A CA 1
ATOM 896 C C . HIS A 1 110 ? -6.472 -10.951 2.388 1.00 92.38 110 HIS A C 1
ATOM 898 O O . HIS A 1 110 ? -5.624 -11.197 1.532 1.00 92.38 110 HIS A O 1
ATOM 904 N N . GLN A 1 111 ? -7.495 -11.749 2.673 1.00 91.94 111 GLN A N 1
ATOM 905 C CA . GLN A 1 111 ? -7.808 -12.986 1.957 1.00 91.94 111 GLN A CA 1
ATOM 906 C C . GLN A 1 111 ? -9.256 -12.941 1.469 1.00 91.94 111 GLN A C 1
ATOM 908 O O . GLN A 1 111 ? -10.103 -12.322 2.122 1.00 91.94 111 GLN A O 1
ATOM 913 N N . ASP A 1 112 ? -9.504 -13.528 0.300 1.00 92.50 112 ASP A N 1
ATOM 914 C CA . ASP A 1 112 ? -10.837 -13.710 -0.287 1.00 92.50 112 ASP A CA 1
ATOM 915 C C . ASP A 1 112 ? -11.662 -12.419 -0.402 1.00 92.50 112 ASP A C 1
ATOM 917 O O . ASP A 1 112 ? -12.895 -12.397 -0.320 1.00 92.50 112 ASP A O 1
ATOM 921 N N . ILE A 1 113 ? -10.979 -11.286 -0.618 1.00 90.81 113 ILE A N 1
ATOM 922 C CA . ILE A 1 113 ? -11.656 -9.995 -0.753 1.00 90.81 113 ILE A CA 1
ATOM 923 C C . ILE A 1 113 ? -12.001 -9.721 -2.209 1.00 90.81 113 ILE A C 1
ATOM 925 O O . ILE A 1 113 ? -11.148 -9.486 -3.065 1.00 90.81 113 ILE A O 1
ATOM 929 N N . LYS A 1 114 ? -13.295 -9.618 -2.504 1.00 91.81 114 LYS A N 1
ATOM 930 C CA . LYS A 1 114 ? -13.742 -9.430 -3.889 1.00 91.81 114 LYS A CA 1
ATOM 931 C C . LYS A 1 114 ? -13.376 -8.057 -4.457 1.00 91.81 114 LYS A C 1
ATOM 933 O O . LYS A 1 114 ? -13.068 -7.942 -5.646 1.00 91.81 114 LYS A O 1
ATOM 938 N N . SER A 1 115 ? -13.492 -6.987 -3.673 1.00 92.69 115 SER A N 1
ATOM 939 C CA . SER A 1 115 ? -13.307 -5.620 -4.187 1.00 92.69 115 SER A CA 1
ATOM 940 C C . SER A 1 115 ? -12.740 -4.646 -3.147 1.00 92.69 115 SER A C 1
ATOM 942 O O . SER A 1 115 ? -13.470 -3.776 -2.664 1.00 92.69 115 SER A O 1
ATOM 944 N N . PRO A 1 116 ? -11.449 -4.765 -2.787 1.00 90.56 116 PRO A N 1
ATOM 945 C CA . PRO A 1 116 ? -10.759 -3.750 -1.997 1.00 90.56 116 PRO A CA 1
ATOM 946 C C . PRO A 1 116 ? -10.446 -2.472 -2.802 1.00 90.56 116 PRO A C 1
ATOM 948 O O . PRO A 1 116 ? -9.857 -2.511 -3.888 1.00 90.56 116 PRO A O 1
ATOM 951 N N . ASN A 1 117 ? -10.784 -1.313 -2.234 1.00 93.38 117 ASN A N 1
ATOM 952 C CA . ASN A 1 117 ? -10.483 0.012 -2.789 1.00 93.38 117 ASN A CA 1
ATOM 953 C C . ASN A 1 117 ? -9.989 0.967 -1.683 1.00 93.38 117 ASN A C 1
ATOM 955 O O . ASN A 1 117 ? -10.715 1.871 -1.259 1.00 93.38 117 ASN A O 1
ATOM 959 N N . PRO A 1 118 ? -8.777 0.734 -1.149 1.00 91.38 118 PRO A N 1
ATOM 960 C CA . PRO A 1 118 ? -8.243 1.534 -0.060 1.00 91.38 118 PRO A CA 1
ATOM 961 C C . PRO A 1 118 ? -7.790 2.918 -0.544 1.00 91.38 118 PRO A C 1
ATOM 963 O O . PRO A 1 118 ? -7.181 3.053 -1.609 1.00 91.38 118 PRO A O 1
ATOM 966 N N . LEU A 1 119 ? -8.044 3.937 0.277 1.00 93.12 119 LEU A N 1
ATOM 967 C CA . LEU A 1 119 ? -7.580 5.306 0.069 1.00 93.12 119 LEU A CA 1
ATOM 968 C C . LEU A 1 119 ? -6.719 5.756 1.251 1.00 93.12 119 LEU A C 1
ATOM 970 O O . LEU A 1 119 ? -7.203 5.857 2.381 1.00 93.12 119 LEU A O 1
ATOM 974 N N . LEU A 1 120 ? -5.453 6.051 0.973 1.00 91.75 120 LEU A N 1
ATOM 975 C CA . LEU A 1 120 ? -4.472 6.456 1.969 1.00 91.75 120 LEU A CA 1
ATOM 976 C C . LEU A 1 120 ? -3.864 7.809 1.606 1.00 91.75 120 LEU A C 1
ATOM 978 O O . LEU A 1 120 ? -3.358 8.000 0.499 1.00 91.75 120 LEU A O 1
ATOM 982 N N . THR A 1 121 ? -3.880 8.730 2.565 1.00 93.12 121 THR A N 1
ATOM 983 C CA . THR A 1 121 ? -3.262 10.053 2.444 1.00 93.12 121 THR A CA 1
ATOM 984 C C . THR A 1 121 ? -2.366 10.301 3.646 1.00 93.12 121 THR A C 1
ATOM 986 O O . THR A 1 121 ? -2.791 10.116 4.789 1.00 93.12 121 THR A O 1
ATOM 989 N N . HIS A 1 122 ? -1.125 10.694 3.382 1.00 92.25 122 HIS A N 1
ATOM 990 C CA . HIS A 1 122 ? -0.123 10.938 4.411 1.00 92.25 122 HIS A CA 1
ATOM 991 C C . HIS A 1 122 ? 0.656 12.212 4.104 1.00 92.25 122 HIS A C 1
ATOM 993 O O . HIS A 1 122 ? 1.044 12.414 2.952 1.00 92.25 122 HIS A O 1
ATOM 999 N N . GLN A 1 123 ? 0.900 13.013 5.134 1.00 91.56 123 GLN A N 1
ATOM 1000 C CA . GLN A 1 123 ? 1.709 14.230 5.078 1.00 91.56 123 GLN A CA 1
ATOM 1001 C C . GLN A 1 123 ? 2.750 14.205 6.199 1.00 91.56 123 GLN A C 1
ATOM 1003 O O . GLN A 1 123 ? 2.510 13.583 7.241 1.00 91.56 123 GLN A O 1
ATOM 1008 N N . ASP A 1 124 ? 3.902 14.828 5.947 1.00 93.62 124 ASP A N 1
ATOM 1009 C CA . ASP A 1 124 ? 4.969 15.064 6.926 1.00 93.62 124 ASP A CA 1
ATOM 1010 C C . ASP A 1 124 ? 5.424 13.800 7.664 1.00 93.62 124 ASP A C 1
ATOM 1012 O O . ASP A 1 124 ? 5.569 13.746 8.890 1.00 93.62 124 ASP A O 1
ATOM 1016 N N . ILE A 1 125 ? 5.654 12.726 6.897 1.00 93.25 125 ILE A N 1
ATOM 1017 C CA . ILE A 1 125 ? 6.087 11.448 7.461 1.00 93.25 125 ILE A CA 1
ATOM 1018 C C . ILE A 1 125 ? 7.594 11.267 7.343 1.00 93.25 125 ILE A C 1
ATOM 1020 O O . ILE A 1 125 ? 8.164 11.083 6.269 1.00 93.25 125 ILE A O 1
ATOM 1024 N N . LYS A 1 126 ? 8.275 11.157 8.485 1.00 95.56 126 LYS A N 1
ATOM 1025 C CA . LYS A 1 126 ? 9.721 10.886 8.475 1.00 95.56 126 LYS A CA 1
ATOM 1026 C C . LYS A 1 126 ? 10.058 9.469 7.989 1.00 95.56 126 LYS A C 1
ATOM 1028 O O . LYS A 1 126 ? 11.108 9.269 7.380 1.00 95.56 126 LYS A O 1
ATOM 1033 N N . SER A 1 127 ? 9.229 8.474 8.291 1.00 95.69 127 SER A N 1
ATOM 1034 C CA . SER A 1 127 ? 9.455 7.082 7.887 1.00 95.69 127 SER A CA 1
ATOM 1035 C C . SER A 1 127 ? 8.132 6.344 7.713 1.00 95.69 127 SER A C 1
ATOM 1037 O O . SER A 1 127 ? 7.360 6.239 8.668 1.00 95.69 127 SER A O 1
ATOM 1039 N N . LEU A 1 128 ? 7.892 5.820 6.511 1.00 94.38 128 LEU A N 1
ATOM 1040 C CA . LEU A 1 128 ? 6.716 5.027 6.164 1.00 94.38 128 LEU A CA 1
ATOM 1041 C C . LEU A 1 128 ? 7.150 3.667 5.597 1.00 94.38 128 LEU A C 1
ATOM 1043 O O . LEU A 1 128 ? 7.757 3.600 4.528 1.00 94.38 128 LEU A O 1
ATOM 1047 N N . ASN A 1 129 ? 6.831 2.575 6.298 1.00 95.44 129 ASN A N 1
ATOM 1048 C CA . ASN A 1 129 ? 7.178 1.208 5.878 1.00 95.44 129 ASN A CA 1
ATOM 1049 C C . ASN A 1 129 ? 5.941 0.295 5.905 1.00 95.44 129 ASN A C 1
ATOM 1051 O O . ASN A 1 129 ? 5.776 -0.503 6.830 1.00 95.44 129 ASN A O 1
ATOM 1055 N N . PRO A 1 130 ? 5.027 0.432 4.931 1.00 92.50 130 PRO A N 1
ATOM 1056 C CA . PRO A 1 130 ? 3.832 -0.389 4.872 1.00 92.50 130 PRO A CA 1
ATOM 1057 C C . PRO A 1 130 ? 4.164 -1.800 4.377 1.00 92.50 130 PRO A C 1
ATOM 1059 O O . PRO A 1 130 ? 4.920 -1.962 3.418 1.00 92.50 130 PRO A O 1
ATOM 1062 N N . LEU A 1 131 ? 3.570 -2.811 5.013 1.00 94.31 131 LEU A N 1
ATOM 1063 C CA . LEU A 1 131 ? 3.617 -4.210 4.590 1.00 94.31 131 LEU A CA 1
ATOM 1064 C C . LEU A 1 131 ? 2.198 -4.692 4.274 1.00 94.31 131 LEU A C 1
ATOM 1066 O O . LEU A 1 131 ? 1.345 -4.754 5.159 1.00 94.31 131 LEU A O 1
ATOM 1070 N N . LEU A 1 132 ? 1.946 -4.998 3.003 1.00 92.06 132 LEU A N 1
ATOM 1071 C CA . LEU A 1 132 ? 0.640 -5.405 2.488 1.00 92.06 132 LEU A CA 1
ATOM 1072 C C . LEU A 1 132 ? 0.742 -6.796 1.866 1.00 92.06 132 LEU A C 1
ATOM 1074 O O . LEU A 1 132 ? 1.623 -7.052 1.046 1.00 92.06 132 LEU A O 1
ATOM 1078 N N . THR A 1 133 ? -0.174 -7.686 2.235 1.00 93.50 133 THR A N 1
ATOM 1079 C CA . THR A 1 133 ? -0.311 -9.020 1.638 1.00 93.50 133 THR A CA 1
ATOM 1080 C C . THR A 1 133 ? -1.761 -9.263 1.251 1.00 93.50 133 THR A C 1
ATOM 1082 O O . THR A 1 133 ? -2.664 -9.073 2.068 1.00 93.50 133 THR A O 1
ATOM 1085 N N . HIS A 1 134 ? -1.978 -9.669 0.003 1.00 92.19 134 HIS A N 1
ATOM 1086 C CA . HIS A 1 134 ? -3.298 -9.963 -0.538 1.00 92.19 134 HIS A CA 1
ATOM 1087 C C . HIS A 1 134 ? -3.304 -11.304 -1.272 1.00 92.19 134 HIS A C 1
ATOM 1089 O O . HIS A 1 134 ? -2.406 -11.556 -2.076 1.00 92.19 134 HIS A O 1
ATOM 1095 N N . GLN A 1 135 ? -4.345 -12.098 -1.042 1.00 92.69 135 GLN A N 1
ATOM 1096 C CA . GLN A 1 135 ? -4.622 -13.355 -1.743 1.00 92.69 135 GLN A CA 1
ATOM 1097 C C . GLN A 1 135 ? -6.063 -13.357 -2.262 1.00 92.69 135 GLN A C 1
ATOM 1099 O O . GLN A 1 135 ? -6.927 -12.700 -1.668 1.00 92.69 135 GLN A O 1
ATOM 1104 N N . ASP A 1 136 ? -6.289 -14.046 -3.380 1.00 93.31 136 ASP A N 1
ATOM 1105 C CA . ASP A 1 136 ? -7.611 -14.328 -3.955 1.00 93.31 136 ASP A CA 1
ATOM 1106 C C . ASP A 1 136 ? -8.483 -13.084 -4.165 1.00 93.31 136 ASP A C 1
ATOM 1108 O O . ASP A 1 136 ? -9.657 -12.989 -3.791 1.00 93.31 136 ASP A O 1
ATOM 1112 N N . ILE A 1 137 ? -7.889 -12.068 -4.798 1.00 92.19 137 ILE A N 1
ATOM 1113 C CA . ILE A 1 137 ? -8.556 -10.787 -5.022 1.00 92.19 137 ILE A CA 1
ATOM 1114 C C . ILE A 1 137 ? -9.074 -10.671 -6.449 1.00 92.19 137 ILE A C 1
ATOM 1116 O O . ILE A 1 137 ? -8.331 -10.569 -7.427 1.00 92.19 137 ILE A O 1
ATOM 1120 N N . LYS A 1 138 ? -10.390 -10.505 -6.595 1.00 93.31 138 LYS A N 1
ATOM 1121 C CA . LYS A 1 138 ? -10.972 -10.258 -7.922 1.00 93.31 138 LYS A CA 1
ATOM 1122 C C . LYS A 1 138 ? -10.585 -8.886 -8.496 1.00 93.31 138 LYS A C 1
ATOM 1124 O O . LYS A 1 138 ? -10.394 -8.762 -9.706 1.00 93.31 138 LYS A O 1
ATOM 1129 N N . SER A 1 139 ? -10.536 -7.837 -7.678 1.00 92.94 139 SER A N 1
ATOM 1130 C CA . SER A 1 139 ? -10.183 -6.490 -8.142 1.00 92.94 139 SER A CA 1
ATOM 1131 C C . SER A 1 139 ? -9.651 -5.618 -7.012 1.00 92.94 139 SER A C 1
ATOM 1133 O O . SER A 1 139 ? -10.411 -5.279 -6.113 1.00 92.94 139 SER A O 1
ATOM 1135 N N . LEU A 1 140 ? -8.409 -5.147 -7.121 1.00 92.25 140 LEU A N 1
ATOM 1136 C CA . LEU A 1 140 ? -7.774 -4.249 -6.155 1.00 92.25 140 LEU A CA 1
ATOM 1137 C C . LEU A 1 140 ? -7.390 -2.914 -6.807 1.00 92.25 140 LEU A C 1
ATOM 1139 O O . LEU A 1 140 ? -6.638 -2.881 -7.780 1.00 92.25 140 LEU A O 1
ATOM 1143 N N . ASN A 1 141 ? -7.899 -1.805 -6.258 1.00 93.31 141 ASN A N 1
ATOM 1144 C CA . ASN A 1 141 ? -7.710 -0.454 -6.812 1.00 93.31 141 ASN A CA 1
ATOM 1145 C C . ASN A 1 141 ? -7.188 0.555 -5.767 1.00 93.31 141 ASN A C 1
ATOM 1147 O O . ASN A 1 141 ? -7.881 1.516 -5.445 1.00 93.31 141 ASN A O 1
ATOM 1151 N N . PRO A 1 142 ? -5.993 0.362 -5.194 1.00 91.19 142 PRO A N 1
ATOM 1152 C CA . PRO A 1 142 ? -5.514 1.198 -4.107 1.00 91.19 142 PRO A CA 1
ATOM 1153 C C . PRO A 1 142 ? -5.116 2.588 -4.614 1.00 91.19 142 PRO A C 1
ATOM 1155 O O . PRO A 1 142 ? -4.525 2.730 -5.689 1.00 91.19 142 PRO A O 1
ATOM 1158 N N . ARG A 1 143 ? -5.418 3.619 -3.820 1.00 93.06 143 ARG A N 1
ATOM 1159 C CA . ARG A 1 143 ? -5.008 5.008 -4.061 1.00 93.06 143 ARG A CA 1
ATOM 1160 C C . ARG A 1 143 ? -4.179 5.518 -2.894 1.00 93.06 143 ARG A C 1
ATOM 1162 O O . ARG A 1 143 ? -4.676 5.589 -1.773 1.00 93.06 143 ARG A O 1
ATOM 1169 N N . LEU A 1 144 ? -2.924 5.856 -3.170 1.00 91.50 144 LEU A N 1
ATOM 1170 C CA . LEU A 1 144 ? -1.971 6.332 -2.174 1.00 91.50 144 LEU A CA 1
ATOM 1171 C C . LEU A 1 144 ? -1.440 7.705 -2.582 1.00 91.50 144 LEU A C 1
ATOM 1173 O O . LEU A 1 144 ? -0.928 7.874 -3.690 1.00 91.50 144 LEU A O 1
ATOM 1177 N N . THR A 1 145 ? -1.525 8.662 -1.663 1.00 93.38 145 THR A N 1
ATOM 1178 C CA . THR A 1 145 ? -0.952 10.001 -1.815 1.00 93.38 145 THR A CA 1
ATOM 1179 C C . THR A 1 145 ? -0.053 10.305 -0.627 1.00 93.38 145 THR A C 1
ATOM 1181 O O . THR A 1 145 ? -0.465 10.155 0.528 1.00 93.38 145 THR A O 1
ATOM 1184 N N . HIS A 1 146 ? 1.179 10.710 -0.917 1.00 92.25 146 HIS A N 1
ATOM 1185 C CA . HIS A 1 146 ? 2.191 11.032 0.080 1.00 92.25 146 HIS A CA 1
ATOM 1186 C C . HIS A 1 146 ? 2.875 12.354 -0.263 1.00 92.25 146 HIS A C 1
ATOM 1188 O O . HIS A 1 146 ? 3.233 12.560 -1.424 1.00 92.25 146 HIS A O 1
ATOM 1194 N N . GLN A 1 147 ? 3.072 13.192 0.748 1.00 92.19 147 GLN A N 1
ATOM 1195 C CA . GLN A 1 147 ? 3.825 14.444 0.674 1.00 92.19 147 GLN A CA 1
ATOM 1196 C C . GLN A 1 147 ? 4.876 14.467 1.785 1.00 92.19 147 GLN A C 1
ATOM 1198 O O . GLN A 1 147 ? 4.649 13.873 2.847 1.00 92.19 147 GLN A O 1
ATOM 1203 N N . ASP A 1 148 ? 6.015 15.098 1.506 1.00 94.12 148 ASP A N 1
ATOM 1204 C CA . ASP A 1 148 ? 7.090 15.367 2.467 1.00 94.12 148 ASP A CA 1
ATOM 1205 C C . ASP A 1 148 ? 7.553 14.125 3.232 1.00 94.12 148 ASP A C 1
ATOM 1207 O O . ASP A 1 148 ? 7.614 14.073 4.465 1.00 94.12 148 ASP A O 1
ATOM 1211 N N . ILE A 1 149 ? 7.884 13.068 2.479 1.00 93.44 149 ILE A N 1
ATOM 1212 C CA . ILE A 1 149 ? 8.354 11.816 3.070 1.00 93.44 149 ILE A CA 1
ATOM 1213 C C . ILE A 1 149 ? 9.867 11.688 2.979 1.00 93.44 149 ILE A C 1
ATOM 1215 O O . ILE A 1 149 ? 10.458 11.494 1.918 1.00 93.44 149 ILE A O 1
ATOM 1219 N N . LYS A 1 150 ? 10.535 11.638 4.133 1.00 95.62 150 LYS A N 1
ATOM 1220 C CA . LYS A 1 150 ? 11.986 11.406 4.141 1.00 95.62 150 LYS A CA 1
ATOM 1221 C C . LYS A 1 150 ? 12.345 9.995 3.657 1.00 95.62 150 LYS A C 1
ATOM 1223 O O . LYS A 1 150 ? 13.298 9.835 2.893 1.00 95.62 150 LYS A O 1
ATOM 1228 N N . THR A 1 151 ? 11.613 8.977 4.099 1.00 95.69 151 THR A N 1
ATOM 1229 C CA . THR A 1 151 ? 11.864 7.590 3.693 1.00 95.69 151 THR A CA 1
ATOM 1230 C C . THR A 1 151 ? 10.559 6.820 3.530 1.00 95.69 151 THR A C 1
ATOM 1232 O O . THR A 1 151 ? 9.772 6.732 4.472 1.00 95.69 151 THR A O 1
ATOM 1235 N N . LEU A 1 152 ? 10.373 6.210 2.360 1.00 94.31 152 LEU A N 1
ATOM 1236 C CA . LEU A 1 152 ? 9.234 5.361 2.025 1.00 94.31 152 LEU A CA 1
ATOM 1237 C C . LEU A 1 152 ? 9.714 3.998 1.504 1.00 94.31 152 LEU A C 1
ATOM 1239 O O . LEU A 1 152 ? 10.312 3.918 0.431 1.00 94.31 152 LEU A O 1
ATOM 1243 N N . ASN A 1 153 ? 9.429 2.919 2.239 1.00 95.44 153 ASN A N 1
ATOM 1244 C CA . ASN A 1 153 ? 9.803 1.550 1.854 1.00 95.44 153 ASN A CA 1
ATOM 1245 C C . ASN A 1 153 ? 8.596 0.598 1.886 1.00 95.44 153 ASN A C 1
ATOM 1247 O O . ASN A 1 153 ? 8.461 -0.213 2.809 1.00 95.44 153 ASN A O 1
ATOM 1251 N N . PRO A 1 154 ? 7.685 0.692 0.909 1.00 92.25 154 PRO A N 1
ATOM 1252 C CA . PRO A 1 154 ? 6.519 -0.166 0.859 1.00 92.25 154 PRO A CA 1
ATOM 1253 C C . PRO A 1 154 ? 6.901 -1.575 0.399 1.00 92.25 154 PRO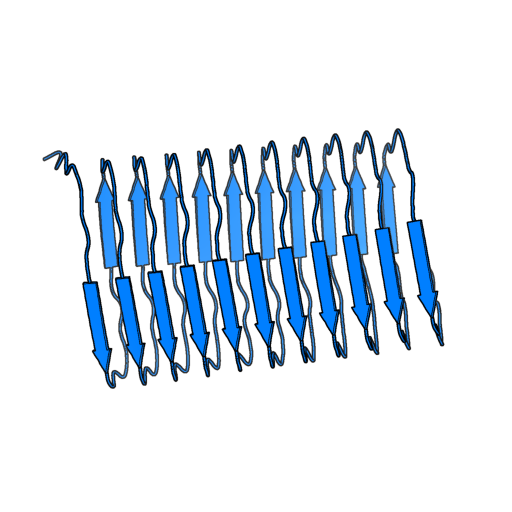 A C 1
ATOM 1255 O O . PRO A 1 154 ? 7.705 -1.744 -0.518 1.00 92.25 154 PRO A O 1
ATOM 1258 N N . ARG A 1 155 ? 6.304 -2.587 1.031 1.00 93.94 155 ARG A N 1
ATOM 1259 C CA . ARG A 1 155 ? 6.422 -4.004 0.670 1.00 93.94 155 ARG A CA 1
ATOM 1260 C C . ARG A 1 155 ? 5.039 -4.562 0.370 1.00 93.94 155 ARG A C 1
ATOM 1262 O O . ARG A 1 155 ? 4.179 -4.568 1.248 1.00 93.94 155 ARG A O 1
ATOM 1269 N N . LEU A 1 156 ? 4.820 -4.985 -0.869 1.00 91.69 156 LEU A N 1
ATOM 1270 C CA . LEU A 1 156 ? 3.526 -5.461 -1.349 1.00 91.69 156 LEU A CA 1
ATOM 1271 C C . LEU A 1 156 ? 3.678 -6.858 -1.948 1.00 91.69 156 LEU A C 1
ATOM 1273 O O . LEU A 1 156 ? 4.458 -7.042 -2.882 1.00 91.69 156 LEU A O 1
ATOM 1277 N N . THR A 1 157 ? 2.882 -7.803 -1.461 1.00 93.25 157 THR A N 1
ATOM 1278 C CA . THR A 1 157 ? 2.792 -9.161 -2.006 1.00 93.25 157 THR A CA 1
ATOM 1279 C C . THR A 1 157 ? 1.357 -9.448 -2.421 1.00 93.25 157 THR A C 1
ATOM 1281 O O . THR A 1 157 ? 0.425 -9.233 -1.642 1.00 93.25 157 THR A O 1
ATOM 1284 N N . HIS A 1 158 ? 1.180 -9.921 -3.650 1.00 91.88 158 HIS A N 1
ATOM 1285 C CA . HIS A 1 158 ? -0.125 -10.234 -4.219 1.00 91.88 158 HIS A CA 1
ATOM 1286 C C . HIS A 1 158 ? -0.094 -11.590 -4.920 1.00 91.88 158 HIS A C 1
ATOM 1288 O O . HIS A 1 158 ? 0.820 -11.836 -5.708 1.00 91.88 158 HIS A O 1
ATOM 1294 N N . GLN A 1 159 ? -1.105 -12.412 -4.661 1.00 92.12 159 GLN A N 1
ATOM 1295 C CA . GLN A 1 159 ? -1.337 -13.696 -5.326 1.00 92.12 159 GLN A CA 1
ATOM 1296 C C . GLN A 1 159 ? -2.766 -13.740 -5.872 1.00 92.12 159 GLN A C 1
ATOM 1298 O O . GLN A 1 159 ? -3.663 -13.122 -5.287 1.00 92.12 159 GLN A O 1
ATOM 1303 N N . ASP A 1 160 ? -2.944 -14.422 -7.003 1.00 93.56 160 ASP A N 1
ATOM 1304 C CA . ASP A 1 160 ? -4.242 -14.722 -7.616 1.00 93.56 160 ASP A CA 1
ATOM 1305 C C . ASP A 1 160 ? -5.137 -13.491 -7.786 1.00 93.56 160 ASP A C 1
ATOM 1307 O O . ASP A 1 160 ? -6.301 -13.433 -7.371 1.00 93.56 160 ASP A O 1
ATOM 1311 N N . ILE A 1 161 ? -4.577 -12.447 -8.409 1.00 92.12 161 ILE A N 1
ATOM 1312 C CA . ILE A 1 161 ? -5.304 -11.198 -8.634 1.00 92.12 161 ILE A CA 1
ATOM 1313 C C . ILE A 1 161 ? -5.794 -11.092 -10.070 1.00 92.12 161 ILE A C 1
ATOM 1315 O O . ILE A 1 161 ? -5.042 -10.878 -11.020 1.00 92.12 161 ILE A O 1
ATOM 1319 N N . LYS A 1 162 ? -7.116 -11.085 -10.249 1.00 94.06 162 LYS A N 1
ATOM 1320 C CA . LYS A 1 162 ? -7.690 -10.898 -11.589 1.00 94.06 162 LYS A CA 1
ATOM 1321 C C . LYS A 1 162 ? -7.448 -9.488 -12.144 1.00 94.06 162 LYS A C 1
ATOM 1323 O O . LYS A 1 162 ? -7.271 -9.330 -13.351 1.00 94.06 162 LYS A O 1
ATOM 1328 N N . SER A 1 163 ? -7.476 -8.457 -11.305 1.00 93.62 163 SER A N 1
ATOM 1329 C CA . SER A 1 163 ? -7.205 -7.080 -11.728 1.00 93.62 163 SER A CA 1
ATOM 1330 C C . SER A 1 163 ? -6.574 -6.263 -10.606 1.00 93.62 163 SER A C 1
ATOM 1332 O O . SER A 1 163 ? -7.173 -6.110 -9.543 1.00 93.62 163 SER A O 1
ATOM 1334 N N . LEU A 1 164 ? -5.420 -5.658 -10.879 1.00 93.06 164 LEU A N 1
ATOM 1335 C CA . LEU A 1 164 ? -4.713 -4.762 -9.966 1.00 93.06 164 LEU A CA 1
ATOM 1336 C C . LEU A 1 164 ? -4.458 -3.410 -10.649 1.00 93.06 164 LEU A C 1
ATOM 1338 O O . LEU A 1 164 ? -3.715 -3.331 -11.626 1.00 93.06 164 LEU A O 1
ATOM 1342 N N . ASN A 1 165 ? -5.066 -2.332 -10.139 1.00 94.06 165 ASN A N 1
ATOM 1343 C CA . ASN A 1 165 ? -4.908 -0.973 -10.679 1.00 94.06 165 ASN A CA 1
ATOM 1344 C C . ASN A 1 165 ? -4.480 0.026 -9.589 1.00 94.06 165 ASN A C 1
ATOM 1346 O O . ASN A 1 165 ? -5.279 0.864 -9.156 1.00 94.06 165 ASN A O 1
ATOM 1350 N N . PRO A 1 166 ? -3.231 -0.053 -9.106 1.00 91.31 166 PRO A N 1
ATOM 1351 C CA . PRO A 1 166 ? -2.743 0.846 -8.081 1.00 91.31 166 PRO A CA 1
ATOM 1352 C C . PRO A 1 166 ? -2.458 2.229 -8.669 1.00 91.31 166 PRO A C 1
ATOM 1354 O O . PRO A 1 166 ? -1.890 2.359 -9.756 1.00 91.31 166 PRO A O 1
ATOM 1357 N N . ARG A 1 167 ? -2.826 3.274 -7.926 1.00 93.06 167 ARG A N 1
ATOM 1358 C CA . ARG A 1 167 ? -2.447 4.658 -8.214 1.00 93.06 167 ARG A CA 1
ATOM 1359 C C . ARG A 1 167 ? -1.657 5.220 -7.041 1.00 93.06 167 ARG A C 1
ATOM 1361 O O . ARG A 1 167 ? -2.190 5.322 -5.938 1.00 93.06 167 ARG A O 1
ATOM 1368 N N . LEU A 1 168 ? -0.419 5.619 -7.306 1.00 91.19 168 LEU A N 1
ATOM 1369 C CA . LEU A 1 168 ? 0.466 6.219 -6.317 1.00 91.19 168 LEU A CA 1
ATOM 1370 C C . LEU A 1 168 ? 0.932 7.596 -6.783 1.00 91.19 168 LEU A C 1
ATOM 1372 O O . LEU A 1 168 ? 1.379 7.758 -7.920 1.00 91.19 168 LEU A O 1
ATOM 1376 N N . THR A 1 169 ? 0.840 8.570 -5.884 1.00 93.00 169 THR A N 1
ATOM 1377 C CA . THR A 1 169 ? 1.316 9.939 -6.091 1.00 93.00 169 THR A CA 1
ATOM 1378 C C . THR A 1 169 ? 2.202 10.340 -4.923 1.00 93.00 169 THR A C 1
ATOM 1380 O O . THR A 1 169 ? 1.795 10.228 -3.763 1.00 93.00 169 THR A O 1
ATOM 1383 N N . HIS A 1 170 ? 3.422 10.767 -5.231 1.00 91.56 170 HIS A N 1
ATOM 1384 C CA . HIS A 1 170 ? 4.445 11.112 -4.251 1.00 91.56 170 HIS A CA 1
ATOM 1385 C C . HIS A 1 170 ? 5.091 12.447 -4.607 1.00 91.56 170 HIS A C 1
ATOM 1387 O O . HIS A 1 170 ? 5.451 12.645 -5.768 1.00 91.56 170 HIS A O 1
ATOM 1393 N N . GLN A 1 171 ? 5.252 13.307 -3.606 1.00 92.06 171 GLN A N 1
ATOM 1394 C CA . GLN A 1 171 ? 5.975 14.576 -3.694 1.00 92.06 171 GLN A CA 1
ATOM 1395 C C . GLN A 1 171 ? 7.036 14.634 -2.594 1.00 92.06 171 GLN A C 1
ATOM 1397 O O . GLN A 1 171 ? 6.823 14.068 -1.516 1.00 92.06 171 GLN A O 1
ATOM 1402 N N . ASP A 1 172 ? 8.167 15.267 -2.902 1.00 94.12 172 ASP A N 1
ATOM 1403 C CA . ASP A 1 172 ? 9.245 15.581 -1.960 1.00 94.12 172 ASP A CA 1
ATOM 1404 C C . ASP A 1 172 ? 9.727 14.366 -1.165 1.00 94.12 172 ASP A C 1
ATOM 1406 O O . ASP A 1 172 ? 9.705 14.314 0.070 1.00 94.12 172 ASP A O 1
ATOM 1410 N N . ILE A 1 173 ? 10.169 13.334 -1.896 1.00 93.38 173 ILE A N 1
ATOM 1411 C CA . ILE A 1 173 ? 10.668 12.105 -1.280 1.00 93.38 173 ILE A CA 1
ATOM 1412 C C . ILE A 1 173 ? 12.188 12.022 -1.325 1.00 93.38 173 ILE A C 1
ATOM 1414 O O . ILE A 1 173 ? 12.817 11.837 -2.367 1.00 93.38 173 ILE A O 1
ATOM 1418 N N . LYS A 1 174 ? 12.823 12.010 -0.150 1.00 95.31 174 LYS A N 1
ATOM 1419 C CA . LYS A 1 174 ? 14.282 11.834 -0.093 1.00 95.31 174 LYS A CA 1
ATOM 1420 C C . LYS A 1 174 ? 14.714 10.412 -0.478 1.00 95.31 174 LYS A C 1
ATOM 1422 O O . LYS A 1 174 ? 15.759 10.244 -1.105 1.00 95.31 174 LYS A O 1
ATOM 1427 N N . SER A 1 175 ? 13.963 9.382 -0.097 1.00 95.06 175 SER A N 1
ATOM 1428 C CA . SER A 1 175 ? 14.258 8.003 -0.494 1.00 95.06 175 SER A CA 1
ATOM 1429 C C . SER A 1 175 ? 12.995 7.162 -0.631 1.00 95.06 175 SER A C 1
ATOM 1431 O O . SER A 1 175 ? 12.222 7.043 0.319 1.00 95.06 175 SER A O 1
ATOM 1433 N N . LEU A 1 176 ? 12.829 6.546 -1.801 1.00 93.88 176 LEU A N 1
ATOM 1434 C CA . LEU A 1 176 ? 11.733 5.643 -2.131 1.00 93.88 176 LEU A CA 1
ATOM 1435 C C . LEU A 1 176 ? 12.289 4.283 -2.573 1.00 93.88 176 LEU A C 1
ATOM 1437 O O . LEU A 1 176 ? 12.932 4.182 -3.617 1.00 93.88 176 LEU A O 1
ATOM 1441 N N . ASN A 1 177 ? 12.030 3.227 -1.797 1.00 94.75 177 ASN A N 1
ATOM 1442 C CA . ASN A 1 177 ? 12.496 1.864 -2.091 1.00 94.75 177 ASN A CA 1
ATOM 1443 C C . ASN A 1 177 ? 11.331 0.860 -2.048 1.00 94.75 177 ASN A C 1
ATOM 1445 O O . ASN A 1 177 ? 11.208 0.088 -1.092 1.00 94.75 177 ASN A O 1
ATOM 1449 N N . PRO A 1 178 ? 10.436 0.879 -3.049 1.00 91.75 178 PRO A N 1
ATOM 1450 C CA . PRO A 1 178 ? 9.307 -0.029 -3.091 1.00 91.75 178 PRO A CA 1
ATOM 1451 C C . PRO A 1 178 ? 9.762 -1.437 -3.486 1.00 91.75 178 PRO A C 1
ATOM 1453 O O . PRO A 1 178 ? 10.583 -1.601 -4.388 1.00 91.75 178 PRO A O 1
ATOM 1456 N N . LEU A 1 179 ? 9.206 -2.448 -2.821 1.00 93.25 179 LEU A N 1
ATOM 1457 C CA . LEU A 1 179 ? 9.347 -3.860 -3.165 1.00 93.25 179 LEU A CA 1
ATOM 1458 C C . LEU A 1 179 ? 7.964 -4.441 -3.457 1.00 93.25 179 LEU A C 1
ATOM 1460 O O . LEU A 1 179 ? 7.119 -4.485 -2.563 1.00 93.25 179 LEU A O 1
ATOM 1464 N N . LEU A 1 180 ? 7.738 -4.881 -4.692 1.00 91.12 180 LEU A N 1
ATOM 1465 C CA . LEU A 1 180 ? 6.485 -5.512 -5.090 1.00 91.12 180 LEU A CA 1
ATOM 1466 C C . LEU A 1 180 ? 6.755 -6.908 -5.643 1.00 91.12 180 LEU A C 1
ATOM 1468 O O . LEU A 1 180 ? 7.609 -7.078 -6.515 1.00 91.12 180 LEU A O 1
ATOM 1472 N N . THR A 1 181 ? 5.970 -7.868 -5.167 1.00 92.19 181 THR A N 1
ATOM 1473 C CA . THR A 1 181 ? 5.948 -9.247 -5.651 1.00 92.19 181 THR A CA 1
ATOM 1474 C C . THR A 1 181 ? 4.526 -9.607 -6.061 1.00 92.19 181 THR A C 1
ATOM 1476 O O . THR A 1 181 ? 3.577 -9.406 -5.295 1.00 92.19 181 THR A O 1
ATOM 1479 N N . HIS A 1 182 ? 4.367 -10.117 -7.277 1.00 91.19 182 HIS A N 1
ATOM 1480 C CA . HIS A 1 182 ? 3.077 -10.503 -7.835 1.00 91.19 182 HIS A CA 1
ATOM 1481 C C . HIS A 1 182 ? 3.156 -11.888 -8.473 1.00 91.19 182 HIS A C 1
ATOM 1483 O O . HIS A 1 182 ? 4.092 -12.152 -9.225 1.00 91.19 182 HIS A O 1
ATOM 1489 N N . GLN A 1 183 ? 2.153 -12.718 -8.207 1.00 91.00 183 GLN A N 1
ATOM 1490 C CA . GLN A 1 183 ? 1.940 -14.014 -8.850 1.00 91.00 183 GLN A CA 1
ATOM 1491 C C . GLN A 1 183 ? 0.525 -14.061 -9.430 1.00 91.00 183 GLN A C 1
ATOM 1493 O O . GLN A 1 183 ? -0.396 -13.487 -8.837 1.00 91.00 183 GLN A O 1
ATOM 1498 N N . ASP A 1 184 ? 0.382 -14.691 -10.596 1.00 92.50 184 ASP A N 1
ATOM 1499 C CA . ASP A 1 184 ? -0.896 -14.990 -11.249 1.00 92.50 184 ASP A CA 1
ATOM 1500 C C . ASP A 1 184 ? -1.813 -13.771 -11.391 1.00 92.50 184 ASP A C 1
ATOM 1502 O O . ASP A 1 184 ? -2.964 -13.730 -10.940 1.00 92.50 184 ASP A O 1
ATOM 1506 N N . ILE A 1 185 ? -1.293 -12.724 -12.044 1.00 91.75 185 ILE A N 1
ATOM 1507 C CA . ILE A 1 185 ? -2.066 -11.506 -12.294 1.00 91.75 185 ILE A CA 1
ATOM 1508 C C . ILE A 1 185 ? -2.573 -11.460 -13.729 1.00 91.75 185 ILE A C 1
ATOM 1510 O O . ILE A 1 185 ? -1.838 -11.237 -14.691 1.00 91.75 185 ILE A O 1
ATOM 1514 N N . LYS A 1 186 ? -3.896 -11.532 -13.899 1.00 93.50 186 LYS A N 1
ATOM 1515 C CA . LYS A 1 186 ? -4.488 -11.424 -15.241 1.00 93.50 186 LYS A CA 1
ATOM 1516 C C . LYS A 1 186 ? -4.302 -10.028 -15.846 1.00 93.50 186 LYS A C 1
ATOM 1518 O O . LYS A 1 186 ? -4.032 -9.903 -17.041 1.00 93.50 186 LYS A O 1
ATOM 1523 N N . THR A 1 187 ? -4.479 -8.970 -15.060 1.00 93.06 187 THR A N 1
ATOM 1524 C CA . THR A 1 187 ? -4.282 -7.594 -15.535 1.00 93.06 187 THR A CA 1
ATOM 1525 C C . THR A 1 187 ? -3.682 -6.715 -14.447 1.00 93.06 187 THR A C 1
ATOM 1527 O O . THR A 1 187 ? -4.250 -6.588 -13.362 1.00 93.06 187 THR A O 1
ATOM 1530 N N . LEU A 1 188 ? -2.567 -6.061 -14.771 1.00 92.06 188 LEU A N 1
ATOM 1531 C CA . LEU A 1 188 ? -1.865 -5.119 -13.906 1.00 92.06 188 LEU A CA 1
ATOM 1532 C C . LEU A 1 188 ? -1.707 -3.765 -14.610 1.00 92.06 188 LEU A C 1
ATOM 1534 O O . LEU A 1 188 ? -0.978 -3.660 -15.593 1.00 92.06 188 LEU A O 1
ATOM 1538 N N . ASN A 1 189 ? -2.354 -2.715 -14.093 1.00 93.38 189 ASN A N 1
ATOM 1539 C CA . ASN A 1 189 ? -2.282 -1.355 -14.650 1.00 93.38 189 ASN A CA 1
ATOM 1540 C C . ASN A 1 189 ? -1.838 -0.319 -13.596 1.00 93.38 189 ASN A C 1
ATOM 1542 O O . ASN A 1 189 ? -2.655 0.484 -13.126 1.00 93.38 189 ASN A O 1
ATOM 1546 N N . PRO A 1 190 ? -0.559 -0.316 -13.189 1.00 90.75 190 PRO A N 1
ATOM 1547 C CA . PRO A 1 190 ? -0.064 0.622 -12.199 1.00 90.75 190 PRO A CA 1
ATOM 1548 C C . PRO A 1 190 ? 0.081 2.023 -12.797 1.00 90.75 190 PRO A C 1
ATOM 1550 O O . PRO A 1 190 ? 0.513 2.197 -13.939 1.00 90.75 190 PRO A O 1
ATOM 1553 N N . ARG A 1 191 ? -0.264 3.038 -12.001 1.00 91.94 191 ARG A N 1
ATOM 1554 C CA . ARG A 1 191 ? -0.049 4.456 -12.312 1.00 91.94 191 ARG A CA 1
ATOM 1555 C C . ARG A 1 191 ? 0.779 5.098 -11.210 1.00 91.94 191 ARG A C 1
ATOM 1557 O O . ARG A 1 191 ? 0.274 5.254 -10.099 1.00 91.94 191 ARG A O 1
ATOM 1564 N N . LEU A 1 192 ? 2.013 5.476 -11.525 1.00 90.12 192 LEU A N 1
ATOM 1565 C CA . LEU A 1 192 ? 2.928 6.119 -10.582 1.00 90.12 192 LEU A CA 1
ATOM 1566 C C . LEU A 1 192 ? 3.247 7.539 -11.045 1.00 90.12 192 LEU A C 1
ATOM 1568 O O . LEU A 1 192 ? 3.632 7.749 -12.195 1.00 90.12 192 LEU A O 1
ATOM 1572 N N . THR A 1 193 ? 3.108 8.496 -10.133 1.00 91.69 193 THR A N 1
ATOM 1573 C CA . THR A 1 193 ? 3.502 9.892 -10.332 1.00 91.69 193 THR A CA 1
ATOM 1574 C C . THR A 1 193 ? 4.424 10.308 -9.196 1.00 91.69 193 THR A C 1
ATOM 1576 O O . THR A 1 193 ? 4.068 10.170 -8.023 1.00 91.69 193 THR A O 1
ATOM 1579 N N . HIS A 1 194 ? 5.617 10.774 -9.546 1.00 90.56 194 HIS A N 1
ATOM 1580 C CA . HIS A 1 194 ? 6.665 11.154 -8.607 1.00 90.56 194 HIS A CA 1
ATOM 1581 C C . HIS A 1 194 ? 7.224 12.522 -8.974 1.00 90.56 194 HIS A C 1
ATOM 1583 O O . HIS A 1 194 ? 7.510 12.759 -10.147 1.00 90.56 194 HIS A O 1
ATOM 1589 N N . GLN A 1 195 ? 7.400 13.364 -7.965 1.00 90.69 195 GLN A N 1
ATOM 1590 C CA . GLN A 1 195 ? 8.020 14.676 -8.072 1.00 90.69 195 GLN A CA 1
ATOM 1591 C C . GLN A 1 195 ? 9.097 14.800 -6.989 1.00 90.69 195 GLN A C 1
ATOM 1593 O O . GLN A 1 195 ? 8.885 14.309 -5.876 1.00 90.69 195 GLN A O 1
ATOM 1598 N N . ASP A 1 196 ? 10.234 15.407 -7.330 1.00 93.12 196 ASP A N 1
ATOM 1599 C CA . ASP A 1 196 ? 11.305 15.765 -6.395 1.00 93.12 196 ASP A CA 1
ATOM 1600 C C . ASP A 1 196 ? 11.801 14.573 -5.563 1.00 93.12 196 ASP A C 1
ATOM 1602 O O . ASP A 1 196 ? 11.747 14.539 -4.328 1.00 93.12 196 ASP A O 1
ATOM 1606 N N . ILE A 1 197 ? 12.292 13.537 -6.258 1.00 91.94 197 ILE A N 1
ATOM 1607 C CA . ILE A 1 197 ? 12.825 12.338 -5.604 1.00 91.94 197 ILE A CA 1
ATOM 1608 C C . ILE A 1 197 ? 14.347 12.313 -5.638 1.00 91.94 197 ILE A C 1
ATOM 1610 O O . ILE A 1 197 ? 14.986 12.083 -6.665 1.00 91.94 197 ILE A O 1
ATOM 1614 N N . LYS A 1 198 ? 14.979 12.405 -4.466 1.00 93.88 198 LYS A N 1
ATOM 1615 C CA . LYS A 1 198 ? 16.445 12.300 -4.401 1.00 93.88 198 LYS A CA 1
ATOM 1616 C C . LYS A 1 198 ? 16.940 10.896 -4.768 1.00 93.88 198 LYS A C 1
ATOM 1618 O O . LYS A 1 198 ? 17.989 10.754 -5.397 1.00 93.88 198 LYS A O 1
ATOM 1623 N N . THR A 1 199 ? 16.251 9.839 -4.347 1.00 93.94 199 THR A N 1
ATOM 1624 C CA . THR A 1 199 ? 16.655 8.465 -4.675 1.00 93.94 199 THR A CA 1
ATOM 1625 C C . THR A 1 199 ? 15.450 7.542 -4.790 1.00 93.94 199 THR A C 1
ATOM 1627 O O . THR A 1 199 ? 14.684 7.406 -3.836 1.00 93.94 199 THR A O 1
ATOM 1630 N N . LEU A 1 200 ? 15.334 6.864 -5.931 1.00 92.25 200 LEU A N 1
ATOM 1631 C CA . LEU A 1 200 ? 14.289 5.896 -6.247 1.00 92.25 200 LEU A CA 1
ATOM 1632 C C . LEU A 1 200 ? 14.916 4.540 -6.609 1.00 92.25 200 LEU A C 1
ATOM 1634 O O . LEU A 1 200 ? 15.588 4.420 -7.630 1.00 92.25 200 LEU A O 1
ATOM 1638 N N . ASN A 1 201 ? 14.679 3.508 -5.794 1.00 93.81 201 ASN A N 1
ATOM 1639 C CA . ASN A 1 201 ? 15.195 2.150 -6.022 1.00 93.81 201 ASN A CA 1
ATOM 1640 C C . ASN A 1 201 ? 14.069 1.098 -6.007 1.00 93.81 201 ASN A C 1
ATOM 1642 O O . ASN A 1 201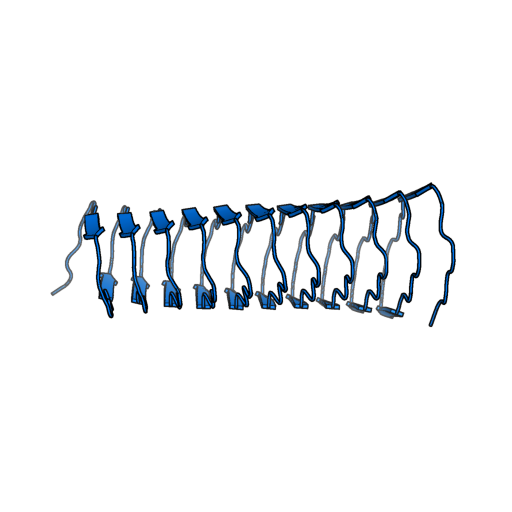 ? 13.950 0.331 -5.044 1.00 93.81 201 ASN A O 1
ATOM 1646 N N . PRO A 1 202 ? 13.213 1.051 -7.038 1.00 90.56 202 PRO A N 1
ATOM 1647 C CA . PRO A 1 202 ? 12.121 0.097 -7.087 1.00 90.56 202 PRO A CA 1
ATOM 1648 C C . PRO A 1 202 ? 12.637 -1.313 -7.367 1.00 90.56 202 PRO A C 1
ATOM 1650 O O . PRO A 1 202 ? 13.540 -1.513 -8.182 1.00 90.56 202 PRO A O 1
ATOM 1653 N N . ARG A 1 203 ? 12.040 -2.294 -6.693 1.00 91.69 203 ARG A N 1
ATOM 1654 C CA . ARG A 1 203 ? 12.251 -3.725 -6.911 1.00 91.69 203 ARG A CA 1
ATOM 1655 C C . ARG A 1 203 ? 10.916 -4.382 -7.213 1.00 91.69 203 ARG A C 1
ATOM 1657 O O . ARG A 1 203 ? 9.982 -4.287 -6.421 1.00 91.69 203 ARG A O 1
ATOM 1664 N N . LEU A 1 204 ? 10.845 -5.024 -8.363 1.00 89.19 204 LEU A N 1
ATOM 1665 C CA . LEU A 1 204 ? 9.615 -5.548 -8.931 1.00 89.19 204 LEU A CA 1
ATOM 1666 C C . LEU A 1 204 ? 9.866 -6.984 -9.387 1.00 89.19 204 LEU A C 1
ATOM 1668 O O . LEU A 1 204 ? 10.765 -7.221 -10.198 1.00 89.19 204 LEU A O 1
ATOM 1672 N N . THR A 1 205 ? 9.076 -7.915 -8.862 1.00 90.38 205 THR A N 1
ATOM 1673 C CA . THR A 1 205 ? 9.108 -9.331 -9.234 1.00 90.38 205 THR A CA 1
ATOM 1674 C C . THR A 1 205 ? 7.712 -9.778 -9.632 1.00 90.38 205 THR A C 1
ATOM 1676 O O . THR A 1 205 ? 6.755 -9.595 -8.877 1.00 90.38 205 THR A O 1
ATOM 1679 N N . HIS A 1 206 ? 7.597 -10.375 -10.812 1.00 88.19 206 HIS A N 1
ATOM 1680 C CA . HIS A 1 206 ? 6.326 -10.827 -11.354 1.00 88.19 206 HIS A CA 1
ATOM 1681 C C . HIS A 1 206 ? 6.439 -12.241 -11.920 1.00 88.19 206 HIS A C 1
ATOM 1683 O O . HIS A 1 206 ? 7.395 -12.533 -12.638 1.00 88.19 206 HIS A O 1
ATOM 1689 N N . GLN A 1 207 ? 5.440 -13.068 -11.639 1.00 87.88 207 GLN A N 1
ATOM 1690 C CA . GLN A 1 207 ? 5.219 -14.364 -12.275 1.00 87.88 207 GLN A CA 1
ATOM 1691 C C . GLN A 1 207 ? 3.819 -14.374 -12.889 1.00 87.88 207 GLN A C 1
ATOM 1693 O O . GLN A 1 207 ? 2.881 -13.865 -12.268 1.00 87.88 207 GLN A O 1
ATOM 1698 N N . ASP A 1 208 ? 3.713 -14.886 -14.113 1.00 89.31 208 ASP A N 1
ATOM 1699 C CA . ASP A 1 208 ? 2.462 -15.124 -14.832 1.00 89.31 208 ASP A CA 1
ATOM 1700 C C . ASP A 1 208 ? 1.551 -13.897 -14.912 1.00 89.31 208 ASP A C 1
ATOM 1702 O O . ASP A 1 208 ? 0.490 -13.794 -14.285 1.00 89.31 208 ASP A O 1
ATOM 1706 N N . ILE A 1 209 ? 1.961 -12.927 -15.736 1.00 88.31 209 ILE A N 1
ATOM 1707 C CA . ILE A 1 209 ? 1.133 -11.756 -16.026 1.00 88.31 209 ILE A CA 1
ATOM 1708 C C . ILE A 1 209 ? 0.602 -11.808 -17.450 1.00 88.31 209 ILE A C 1
ATOM 1710 O O . ILE A 1 209 ? 1.308 -11.579 -18.435 1.00 88.31 209 ILE A O 1
ATOM 1714 N N . LYS A 1 210 ? -0.714 -11.993 -17.588 1.00 90.50 210 LYS A N 1
ATOM 1715 C CA . LYS A 1 210 ? -1.337 -11.971 -18.919 1.00 90.50 210 LYS A CA 1
ATOM 1716 C C . LYS A 1 210 ? -1.258 -10.582 -19.562 1.00 90.50 210 LYS A C 1
ATOM 1718 O O . LYS A 1 210 ? -1.113 -10.474 -20.779 1.00 90.50 210 LYS A O 1
ATOM 1723 N N . THR A 1 211 ? -1.398 -9.508 -18.792 1.00 90.12 211 THR A N 1
ATOM 1724 C CA . THR A 1 211 ? -1.356 -8.144 -19.338 1.00 90.12 211 THR A CA 1
ATOM 1725 C C . THR A 1 211 ? -0.813 -7.151 -18.321 1.00 90.12 211 THR A C 1
ATOM 1727 O O . THR A 1 211 ? -1.368 -7.013 -17.230 1.00 90.12 211 THR A O 1
ATOM 1730 N N . LEU A 1 212 ? 0.234 -6.424 -18.708 1.00 89.31 212 LEU A N 1
ATOM 1731 C CA . LEU A 1 212 ? 0.905 -5.406 -17.907 1.00 89.31 212 LEU A CA 1
ATOM 1732 C C . LEU A 1 212 ? 0.884 -4.059 -18.646 1.00 89.31 212 LEU A C 1
ATOM 1734 O O . LEU A 1 212 ? 1.505 -3.930 -19.696 1.00 89.31 212 LEU A O 1
ATOM 1738 N N . ASN A 1 213 ? 0.197 -3.049 -18.095 1.00 90.75 213 ASN A N 1
ATOM 1739 C CA . ASN A 1 213 ? 0.113 -1.702 -18.684 1.00 90.75 213 ASN A CA 1
ATOM 1740 C C . ASN A 1 213 ? 0.558 -0.590 -17.710 1.00 90.75 213 ASN A C 1
ATOM 1742 O O . ASN A 1 213 ? -0.275 0.172 -17.197 1.00 90.75 213 ASN A O 1
ATOM 1746 N N . PRO A 1 214 ? 1.859 -0.495 -17.401 1.00 87.62 214 PRO A N 1
ATOM 1747 C CA . PRO A 1 214 ? 2.388 0.506 -16.489 1.00 87.62 214 PRO A CA 1
ATOM 1748 C C . PRO A 1 214 ? 2.389 1.904 -17.111 1.00 87.62 214 PRO A C 1
ATOM 1750 O O . PRO A 1 214 ? 2.745 2.096 -18.273 1.00 87.62 214 PRO A O 1
ATOM 1753 N N . ARG A 1 215 ? 2.025 2.901 -16.298 1.00 89.25 215 ARG A N 1
ATOM 1754 C CA . ARG A 1 215 ? 2.170 4.326 -16.619 1.00 89.25 215 ARG A CA 1
ATOM 1755 C C . ARG A 1 215 ? 2.971 5.018 -15.533 1.00 89.25 215 ARG A C 1
ATOM 1757 O O . ARG A 1 215 ? 2.538 5.062 -14.380 1.00 89.25 215 ARG A O 1
ATOM 1764 N N . LEU A 1 216 ? 4.108 5.571 -15.921 1.00 87.50 216 LEU A N 1
ATOM 1765 C CA . LEU A 1 216 ? 5.084 6.149 -15.010 1.00 87.50 216 LEU A CA 1
ATOM 1766 C C . LEU A 1 216 ? 5.377 7.591 -15.419 1.00 87.50 216 LEU A C 1
ATOM 1768 O O . LEU A 1 216 ? 5.723 7.855 -16.569 1.00 87.50 216 LEU A O 1
ATOM 1772 N N . THR A 1 217 ? 5.237 8.514 -14.473 1.00 90.06 217 THR A N 1
ATOM 1773 C CA . THR A 1 217 ? 5.563 9.932 -14.648 1.00 90.06 217 THR A CA 1
ATOM 1774 C C . THR A 1 217 ? 6.494 10.362 -13.527 1.00 90.06 217 THR A C 1
ATOM 1776 O O . THR A 1 217 ? 6.156 10.212 -12.349 1.00 90.06 217 THR A O 1
ATOM 1779 N N . H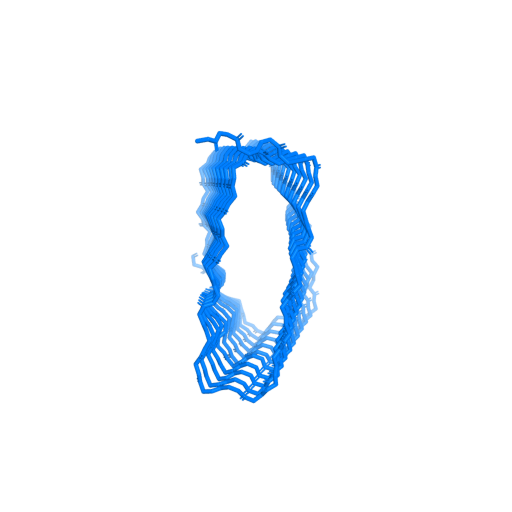IS A 1 218 ? 7.676 10.849 -13.887 1.00 87.75 218 HIS A N 1
ATOM 1780 C CA . HIS A 1 218 ? 8.702 11.280 -12.945 1.00 87.75 218 HIS A CA 1
ATOM 1781 C C . HIS A 1 218 ? 9.218 12.662 -13.320 1.00 87.75 218 HIS A C 1
ATOM 1783 O O . HIS A 1 218 ? 9.471 12.919 -14.496 1.00 87.75 218 HIS A O 1
ATOM 1789 N N . GLN A 1 219 ? 9.408 13.496 -12.308 1.00 89.25 219 GLN A N 1
ATOM 1790 C CA . GLN A 1 219 ? 10.030 14.804 -12.415 1.00 89.25 219 GLN A CA 1
ATOM 1791 C C . GLN A 1 219 ? 11.097 14.929 -11.319 1.00 89.25 219 GLN A C 1
ATOM 1793 O O . GLN A 1 219 ? 10.860 14.483 -10.192 1.00 89.25 219 GLN A O 1
ATOM 1798 N N . ASP A 1 220 ? 12.257 15.486 -11.669 1.00 91.00 220 ASP A N 1
ATOM 1799 C CA . ASP A 1 220 ? 13.344 15.828 -10.747 1.00 91.00 220 ASP A CA 1
ATOM 1800 C C . ASP A 1 220 ? 13.819 14.637 -9.901 1.00 91.00 220 ASP A C 1
ATOM 1802 O O . ASP A 1 220 ? 13.714 14.597 -8.670 1.00 91.00 220 ASP A O 1
ATOM 1806 N N . ILE A 1 221 ? 14.366 13.618 -10.577 1.00 89.75 221 ILE A N 1
ATOM 1807 C CA . ILE A 1 221 ? 14.955 12.453 -9.909 1.00 89.75 221 ILE A CA 1
ATOM 1808 C C . ILE A 1 221 ? 16.478 12.522 -9.925 1.00 89.75 221 ILE A C 1
ATOM 1810 O O . ILE A 1 221 ? 17.136 12.316 -10.945 1.00 89.75 221 ILE A O 1
ATOM 1814 N N . LYS A 1 222 ? 17.095 12.681 -8.751 1.00 91.69 222 LYS A N 1
ATOM 1815 C CA . LYS A 1 222 ? 18.564 12.694 -8.684 1.00 91.69 222 LYS A CA 1
ATOM 1816 C C . LYS A 1 222 ? 19.174 11.318 -8.973 1.00 91.69 222 LYS A C 1
ATOM 1818 O O . LYS A 1 222 ? 20.239 11.231 -9.582 1.00 91.69 222 LYS A O 1
ATOM 1823 N N . THR A 1 223 ? 18.554 10.231 -8.523 1.00 92.44 223 THR A N 1
ATOM 1824 C CA . THR A 1 223 ? 19.071 8.876 -8.764 1.00 92.44 223 THR A CA 1
ATOM 1825 C C . THR A 1 223 ? 17.940 7.866 -8.881 1.00 92.44 223 THR A C 1
ATOM 1827 O O . THR A 1 223 ? 17.111 7.762 -7.978 1.00 92.44 223 THR A O 1
ATOM 1830 N N . LEU A 1 224 ? 17.952 7.087 -9.962 1.00 90.69 224 LEU A N 1
ATOM 1831 C CA . LEU A 1 224 ? 16.990 6.032 -10.264 1.00 90.69 224 LEU A CA 1
ATOM 1832 C C . LEU A 1 224 ? 17.717 4.697 -10.501 1.00 90.69 224 LEU A C 1
ATOM 1834 O O . LEU A 1 224 ? 18.449 4.558 -11.475 1.00 90.69 224 LEU A O 1
ATOM 1838 N N . ASN A 1 225 ? 17.495 3.699 -9.639 1.00 92.56 225 ASN A N 1
ATOM 1839 C CA . ASN A 1 225 ? 18.082 2.357 -9.779 1.00 92.56 225 ASN A CA 1
ATOM 1840 C C . ASN A 1 225 ? 17.005 1.253 -9.757 1.00 92.56 225 ASN A C 1
ATOM 1842 O O . ASN A 1 225 ? 16.827 0.572 -8.737 1.00 92.56 225 ASN A O 1
ATOM 1846 N N . PRO A 1 226 ? 16.247 1.070 -10.850 1.00 88.31 226 PRO A N 1
ATOM 1847 C CA . PRO A 1 226 ? 15.181 0.086 -10.901 1.00 88.31 226 PRO A CA 1
ATOM 1848 C C . PRO A 1 226 ? 15.739 -1.328 -11.058 1.00 88.31 226 PRO A C 1
ATOM 1850 O O . PRO A 1 226 ? 16.705 -1.561 -11.785 1.00 88.31 226 PRO A O 1
ATOM 1853 N N . ARG A 1 227 ? 15.101 -2.292 -10.391 1.00 89.12 227 ARG A N 1
ATOM 1854 C CA . ARG A 1 227 ? 15.342 -3.725 -10.578 1.00 89.12 227 ARG A CA 1
ATOM 1855 C C . ARG A 1 227 ? 14.042 -4.432 -10.891 1.00 89.12 227 ARG A C 1
ATOM 1857 O O . ARG A 1 227 ? 13.091 -4.342 -10.117 1.00 89.12 227 ARG A O 1
ATOM 1864 N N . LEU A 1 228 ? 14.039 -5.156 -11.996 1.00 85.69 228 LEU A N 1
ATOM 1865 C CA . LEU A 1 228 ? 12.833 -5.737 -12.552 1.00 85.69 228 LEU A CA 1
ATOM 1866 C C . LEU A 1 228 ? 13.095 -7.184 -12.976 1.00 85.69 228 LEU A C 1
ATOM 1868 O O . LEU A 1 228 ? 14.034 -7.450 -13.724 1.00 85.69 228 LEU A O 1
ATOM 1872 N N . THR A 1 229 ? 12.296 -8.109 -12.444 1.00 87.81 229 THR A N 1
ATOM 1873 C CA . THR A 1 229 ? 12.361 -9.550 -12.728 1.00 87.81 229 THR A CA 1
ATOM 1874 C C . THR A 1 229 ? 10.984 -10.045 -13.147 1.00 87.81 229 THR A C 1
ATOM 1876 O O . THR A 1 229 ? 10.010 -9.823 -12.426 1.00 87.81 229 THR A O 1
ATOM 1879 N N . HIS A 1 230 ? 10.899 -10.714 -14.295 1.00 83.19 230 HIS A N 1
ATOM 1880 C CA . HIS A 1 230 ? 9.645 -11.281 -14.784 1.00 83.19 230 HIS A CA 1
ATOM 1881 C C . HIS A 1 230 ? 9.806 -12.698 -15.317 1.00 83.19 230 HIS A C 1
ATOM 1883 O O . HIS A 1 230 ? 10.785 -12.986 -16.007 1.00 83.19 230 HIS A O 1
ATOM 1889 N N . GLN A 1 231 ? 8.791 -13.514 -15.058 1.00 81.56 231 GLN A N 1
ATOM 1890 C CA . GLN A 1 231 ? 8.541 -14.791 -15.715 1.00 81.56 231 GLN A CA 1
ATOM 1891 C C . GLN A 1 231 ? 7.149 -14.724 -16.350 1.00 81.56 231 GLN A C 1
ATOM 1893 O O . GLN A 1 231 ? 6.199 -14.313 -15.681 1.00 81.56 231 GLN A O 1
ATOM 1898 N N . ASP A 1 232 ? 7.071 -15.034 -17.644 1.00 83.38 232 ASP A N 1
ATOM 1899 C CA . ASP A 1 232 ? 5.836 -15.160 -18.420 1.00 83.38 232 ASP A CA 1
ATOM 1900 C C . ASP A 1 232 ? 4.945 -13.909 -18.432 1.00 83.38 232 ASP A C 1
ATOM 1902 O O . ASP A 1 232 ? 3.944 -13.782 -17.720 1.00 83.38 232 ASP A O 1
ATOM 1906 N N . ILE A 1 233 ? 5.276 -12.968 -19.324 1.00 82.62 233 ILE A N 1
ATOM 1907 C CA . ILE A 1 233 ? 4.364 -11.870 -19.673 1.00 82.62 233 ILE A CA 1
ATOM 1908 C C . ILE A 1 233 ? 3.806 -12.079 -21.073 1.00 82.62 233 ILE A C 1
ATOM 1910 O O . ILE A 1 233 ? 4.528 -12.027 -22.072 1.00 82.62 233 ILE A O 1
ATOM 1914 N N . LYS A 1 234 ? 2.480 -12.220 -21.180 1.00 85.06 234 LYS A N 1
ATOM 1915 C CA . LYS A 1 234 ? 1.848 -12.332 -22.502 1.00 85.06 234 LYS A CA 1
ATOM 1916 C C . LYS A 1 234 ? 1.818 -10.994 -23.246 1.00 85.06 234 LYS A C 1
ATOM 1918 O O . LYS A 1 234 ? 2.027 -10.974 -24.456 1.00 85.06 234 LYS A O 1
ATOM 1923 N N . THR A 1 235 ? 1.540 -9.889 -22.558 1.00 85.56 235 THR A N 1
ATOM 1924 C CA . THR A 1 235 ? 1.451 -8.562 -23.189 1.00 85.56 235 THR A CA 1
ATOM 1925 C C . THR A 1 235 ? 1.955 -7.471 -22.256 1.00 85.56 235 THR A C 1
ATOM 1927 O O . THR A 1 235 ? 1.483 -7.365 -21.121 1.00 85.56 235 THR A O 1
ATOM 1930 N N . LEU A 1 236 ? 2.858 -6.628 -22.761 1.00 85.12 236 LEU A N 1
ATOM 1931 C CA . LEU A 1 236 ? 3.386 -5.451 -22.071 1.00 85.12 236 LEU A CA 1
ATOM 1932 C C . LEU A 1 236 ? 3.141 -4.179 -22.899 1.00 85.12 236 LEU A C 1
ATOM 1934 O O . LEU A 1 236 ? 3.649 -4.074 -24.013 1.00 85.12 236 LEU A O 1
ATOM 1938 N N . ASN A 1 237 ? 2.408 -3.211 -22.330 1.00 87.06 237 ASN A N 1
ATOM 1939 C CA . ASN A 1 237 ? 2.239 -1.858 -22.877 1.00 87.06 237 ASN A CA 1
ATOM 1940 C C . ASN A 1 237 ? 2.750 -0.808 -21.875 1.00 87.06 237 ASN A C 1
ATOM 1942 O O . ASN A 1 237 ? 2.013 -0.345 -20.998 1.00 87.06 237 ASN A O 1
ATOM 1946 N N . LEU A 1 238 ? 4.027 -0.447 -21.980 1.00 82.81 238 LEU A N 1
ATOM 1947 C CA . LEU A 1 238 ? 4.678 0.515 -21.087 1.00 82.81 238 LEU A CA 1
ATOM 1948 C C . LEU A 1 238 ? 4.542 1.941 -21.627 1.00 82.81 238 LEU A C 1
ATOM 1950 O O . LEU A 1 238 ? 4.829 2.165 -22.795 1.00 82.81 238 LEU A O 1
ATOM 1954 N N . ARG A 1 239 ? 4.177 2.892 -20.751 1.00 84.94 239 ARG A N 1
ATOM 1955 C CA . ARG A 1 239 ? 4.258 4.337 -21.015 1.00 84.94 239 ARG A CA 1
ATOM 1956 C C . ARG A 1 239 ? 5.091 5.046 -19.955 1.00 84.94 239 ARG A C 1
ATOM 1958 O O . ARG A 1 239 ? 4.775 4.972 -18.761 1.00 84.94 239 ARG A O 1
ATOM 1965 N N . LEU A 1 240 ? 6.092 5.789 -20.409 1.00 82.62 240 LEU A N 1
ATOM 1966 C CA . LEU A 1 240 ? 7.095 6.423 -19.563 1.00 82.62 240 LEU A CA 1
ATOM 1967 C C . LEU A 1 240 ? 7.216 7.918 -19.869 1.00 82.62 240 LEU A C 1
ATOM 1969 O O . LEU A 1 240 ? 7.276 8.323 -21.024 1.00 82.62 240 LEU A O 1
ATOM 1973 N N . THR A 1 241 ? 7.242 8.753 -18.836 1.00 86.88 241 THR A N 1
ATOM 1974 C CA . THR A 1 241 ? 7.482 10.194 -18.968 1.00 86.88 241 THR A CA 1
ATOM 1975 C C . THR A 1 241 ? 8.436 10.633 -17.870 1.00 86.88 241 THR A C 1
ATOM 1977 O O . THR A 1 241 ? 8.157 10.421 -16.687 1.00 86.88 241 THR A O 1
ATOM 1980 N N . HIS A 1 242 ? 9.565 11.215 -18.261 1.00 82.69 242 HIS A N 1
ATOM 1981 C CA . HIS A 1 242 ? 10.622 11.633 -17.349 1.00 82.69 242 HIS A CA 1
ATOM 1982 C C . HIS A 1 242 ? 11.097 13.038 -17.685 1.00 82.69 242 HIS A C 1
ATOM 1984 O O . HIS A 1 242 ? 11.327 13.343 -18.853 1.00 82.69 242 HIS A O 1
ATOM 1990 N N . GLN A 1 243 ? 11.277 13.848 -16.651 1.00 83.44 243 GLN A N 1
ATOM 1991 C CA . GLN A 1 243 ? 12.000 15.111 -16.694 1.00 83.44 243 GLN A CA 1
ATOM 1992 C C . GLN A 1 243 ? 13.103 15.059 -15.636 1.00 83.44 243 GLN A C 1
ATOM 1994 O O . GLN A 1 243 ? 12.869 14.572 -14.528 1.00 83.44 243 GLN A O 1
ATOM 1999 N N . ASP A 1 244 ? 14.303 15.487 -16.024 1.00 83.94 244 ASP A N 1
ATOM 2000 C CA . ASP A 1 244 ? 15.446 15.709 -15.136 1.00 83.94 244 ASP A CA 1
ATOM 2001 C C . ASP A 1 244 ? 15.822 14.511 -14.252 1.00 83.94 244 ASP A C 1
ATOM 2003 O O . ASP A 1 244 ? 15.673 14.499 -13.028 1.00 83.94 244 ASP A O 1
ATOM 2007 N N . ILE A 1 245 ? 16.370 13.474 -14.897 1.00 85.44 245 ILE A N 1
ATOM 2008 C CA . ILE A 1 245 ? 17.018 12.356 -14.205 1.00 85.44 245 ILE A CA 1
ATOM 2009 C C . ILE A 1 245 ? 18.531 12.541 -14.248 1.00 85.44 245 ILE A C 1
ATOM 2011 O O . ILE A 1 245 ? 19.145 12.414 -15.305 1.00 85.44 245 ILE A O 1
ATOM 2015 N N . LYS A 1 246 ? 19.160 12.776 -13.090 1.00 88.06 246 LYS A N 1
ATOM 2016 C CA . LYS A 1 246 ? 20.622 12.968 -13.036 1.00 88.06 246 LYS A CA 1
ATOM 2017 C C . LYS A 1 246 ? 21.404 11.660 -13.179 1.00 88.06 246 LYS A C 1
ATOM 2019 O O . LYS A 1 246 ? 22.516 11.655 -13.700 1.00 88.06 246 LYS A O 1
ATOM 2024 N N . THR A 1 247 ? 20.879 10.546 -12.675 1.00 89.88 247 THR A N 1
ATOM 2025 C CA . THR A 1 247 ? 21.561 9.244 -12.746 1.00 89.88 247 THR A CA 1
ATOM 2026 C C . THR A 1 247 ? 20.552 8.110 -12.856 1.00 89.88 247 THR A C 1
ATOM 2028 O O . THR A 1 247 ? 19.599 8.059 -12.076 1.00 89.88 247 THR A O 1
ATOM 2031 N N . LEU A 1 248 ? 20.794 7.183 -13.787 1.00 88.81 248 LEU A N 1
ATOM 2032 C CA . LEU A 1 248 ? 19.930 6.044 -14.091 1.00 88.81 248 LEU A CA 1
ATOM 2033 C C . LEU A 1 248 ? 20.756 4.750 -14.195 1.00 88.81 248 LEU A C 1
ATOM 2035 O O . LEU A 1 248 ? 21.602 4.648 -15.074 1.00 88.81 248 LEU A O 1
ATOM 2039 N N . ASN A 1 249 ? 20.482 3.755 -13.339 1.00 90.81 249 ASN A N 1
ATOM 2040 C CA . ASN A 1 249 ? 21.147 2.440 -13.361 1.00 90.81 249 ASN A CA 1
ATOM 2041 C C . ASN A 1 249 ? 20.131 1.276 -13.286 1.00 90.81 249 ASN A C 1
ATOM 2043 O O . ASN A 1 249 ? 19.849 0.762 -12.195 1.00 90.81 249 ASN A O 1
ATOM 2047 N N . PRO A 1 250 ? 19.544 0.850 -14.416 1.00 85.50 250 PRO A N 1
ATOM 2048 C CA . PRO A 1 250 ? 18.549 -0.216 -14.441 1.00 85.50 250 PRO A CA 1
ATOM 2049 C C . PRO A 1 250 ? 19.182 -1.615 -14.395 1.00 85.50 250 PRO A C 1
ATOM 2051 O O . PRO A 1 250 ? 20.237 -1.858 -14.975 1.00 85.50 250 PRO A O 1
ATOM 2054 N N . LYS A 1 251 ? 18.497 -2.570 -13.751 1.00 86.31 251 LYS A N 1
ATOM 2055 C CA . LYS A 1 251 ? 18.765 -4.012 -13.881 1.00 86.31 251 LYS A CA 1
ATOM 2056 C C . LYS A 1 251 ? 17.488 -4.751 -14.263 1.00 86.31 251 LYS A C 1
ATOM 2058 O O . LYS A 1 251 ? 16.471 -4.625 -13.581 1.00 86.31 251 LYS A O 1
ATOM 2063 N N . LEU A 1 252 ? 17.582 -5.563 -15.307 1.00 82.06 252 LEU A N 1
ATOM 2064 C CA . LEU A 1 252 ? 16.448 -6.236 -15.918 1.00 82.06 252 LEU A CA 1
ATOM 2065 C C . LEU A 1 252 ? 16.731 -7.731 -16.093 1.00 82.06 252 LEU A C 1
ATOM 2067 O O . LEU A 1 252 ? 17.836 -8.115 -16.475 1.00 82.06 252 LEU A O 1
ATOM 2071 N N . THR A 1 253 ? 15.760 -8.581 -15.776 1.00 84.81 253 THR A N 1
ATOM 2072 C CA . THR A 1 253 ? 15.847 -10.036 -15.954 1.00 84.81 253 THR A CA 1
ATOM 2073 C C . THR A 1 253 ? 14.489 -10.564 -16.405 1.00 84.81 253 THR A C 1
ATOM 2075 O O . THR A 1 253 ? 13.471 -10.264 -15.779 1.00 84.81 253 THR A O 1
ATOM 2078 N N . HIS A 1 254 ? 14.470 -11.332 -17.494 1.00 75.38 254 HIS A N 1
ATOM 2079 C CA . HIS A 1 254 ? 13.243 -11.837 -18.104 1.00 75.38 254 HIS A CA 1
ATOM 2080 C C . HIS A 1 254 ? 13.396 -13.279 -18.568 1.00 75.38 254 HIS A C 1
ATOM 2082 O O . HIS A 1 254 ? 14.444 -13.646 -19.096 1.00 75.38 254 HIS A O 1
ATOM 2088 N N . GLN A 1 255 ? 12.316 -14.039 -18.432 1.00 67.75 255 GLN A N 1
ATOM 2089 C CA . GLN A 1 255 ? 12.062 -15.284 -19.148 1.00 67.75 255 GLN A CA 1
ATOM 2090 C C . GLN A 1 255 ? 10.700 -15.131 -19.842 1.00 67.75 255 GLN A C 1
ATOM 2092 O O . GLN A 1 255 ? 9.736 -14.724 -19.195 1.00 67.75 255 GLN A O 1
ATOM 2097 N N . ASP A 1 256 ? 10.680 -15.352 -21.158 1.00 66.88 256 ASP A N 1
ATOM 2098 C CA . ASP A 1 256 ? 9.495 -15.421 -22.023 1.00 66.88 256 ASP A CA 1
ATOM 2099 C C . ASP A 1 256 ? 8.530 -14.212 -21.993 1.00 66.88 256 ASP A C 1
ATOM 2101 O O . ASP A 1 256 ? 7.597 -14.097 -21.196 1.00 66.88 256 ASP A O 1
ATOM 2105 N N . ILE A 1 257 ? 8.716 -13.295 -22.953 1.00 65.88 257 ILE A N 1
ATOM 2106 C CA . ILE A 1 257 ? 7.752 -12.229 -23.273 1.00 65.88 257 ILE A CA 1
ATOM 2107 C C . ILE A 1 257 ? 7.200 -12.488 -24.674 1.00 65.88 257 ILE A C 1
ATOM 2109 O O . ILE A 1 257 ? 7.943 -12.435 -25.651 1.00 65.88 257 ILE A O 1
ATOM 2113 N N . LYS A 1 258 ? 5.889 -12.735 -24.793 1.00 67.50 258 LYS A N 1
ATOM 2114 C CA . LYS A 1 258 ? 5.272 -13.046 -26.100 1.00 67.50 258 LYS A CA 1
ATOM 2115 C C . LYS A 1 258 ? 5.068 -11.817 -26.982 1.00 67.50 258 LYS A C 1
ATOM 2117 O O . LYS A 1 258 ? 5.107 -11.927 -28.204 1.00 67.50 258 LYS A O 1
ATOM 2122 N N . THR A 1 259 ? 4.778 -10.658 -26.392 1.00 68.19 259 THR A N 1
ATOM 2123 C CA . THR A 1 259 ? 4.468 -9.438 -27.154 1.00 68.19 259 THR A CA 1
ATOM 2124 C C . THR A 1 259 ? 4.819 -8.184 -26.355 1.00 68.19 259 THR A C 1
ATOM 2126 O O . THR A 1 259 ? 4.370 -8.020 -25.216 1.00 68.19 259 THR A O 1
ATOM 2129 N N . LEU A 1 260 ? 5.591 -7.288 -26.975 1.00 69.56 260 LEU A N 1
ATOM 2130 C CA . LEU A 1 260 ? 6.034 -6.011 -26.417 1.00 69.56 260 LEU A CA 1
ATOM 2131 C C . LEU A 1 260 ? 5.579 -4.866 -27.326 1.00 69.56 260 LEU A C 1
ATOM 2133 O O . LEU A 1 260 ? 6.023 -4.786 -28.466 1.00 69.56 260 LEU A O 1
ATOM 2137 N N . ASN A 1 261 ? 4.751 -3.962 -26.799 1.00 67.12 261 ASN A N 1
ATOM 2138 C CA . ASN A 1 261 ? 4.289 -2.774 -27.517 1.00 67.12 261 ASN A CA 1
ATOM 2139 C C . ASN A 1 261 ? 4.688 -1.510 -26.728 1.00 67.12 261 ASN A C 1
ATOM 2141 O O . ASN A 1 261 ? 3.986 -1.124 -25.785 1.00 67.12 261 ASN A O 1
ATOM 2145 N N . PRO A 1 262 ? 5.829 -0.881 -27.045 1.00 55.97 262 PRO A N 1
ATOM 2146 C CA . PRO A 1 262 ? 6.229 0.377 -26.418 1.00 55.97 262 PRO A CA 1
ATOM 2147 C C . PRO A 1 262 ? 5.421 1.566 -26.985 1.00 55.97 262 PRO A C 1
ATOM 2149 O O . PRO A 1 262 ? 5.227 1.635 -28.198 1.00 55.97 262 PRO A O 1
ATOM 2152 N N . TYR A 1 263 ? 4.971 2.493 -26.120 1.00 44.00 263 TYR A N 1
ATOM 2153 C CA . TYR A 1 263 ? 4.303 3.758 -26.489 1.00 44.00 263 TYR A CA 1
ATOM 2154 C C . TYR A 1 263 ? 4.793 4.957 -25.668 1.00 44.00 263 TYR A C 1
ATOM 2156 O O . TYR A 1 263 ? 4.989 4.812 -24.436 1.00 44.00 263 TYR A O 1
#

Foldseek 3Di:
DQPQEAEEEAEDEDEAEAEDEAEEEHEHYAYYEYEYEYEHYAYYEYEYEYENYAYYEYEEEYENYAYYEYEYEYENYAYYEYEYEYEQYAEYEYEYEYEQYAYYEYEYEYEQYAEYEYEEEYEQYAYHEYEYEYENYAEYEYEYEYEQYAEAEYEYEYEQYAYYEYEYAYEQYAEAEYEYEYENYAEYEYEYAYEQYAEYEYHEEYEAYAEYEYAYAYENYAEYEYEYEYEDYAEYEYHDHYYHYNYYHYHYYYDDYNDYDYD